Protein AF-A0AAW3YU64-F1 (afdb_monomer_lite)

Secondary structure (DSSP, 8-state):
--SHHHHHHHHHHHHHH-HHHHHHHHHHHHTT--HHHHHHHHHHHHHSSS-HHHHHHHHHHHHHHHTTGGGGGGS-THHHHHHHHHHHHHHHHHTTSS-HHHHHHHHHTTHHHHHHH-SSHHHHHHHHHHHHHHHTTT-TTHHHHHHHHHHHHHHHHH-TTSHHHHS-TTPPPPPP--HHHHHHHHHHHHTT-TT--HHHHHHHHHHHH-TT--

Sequence (214 aa):
MENRDDLVYQLFTLLVRGHAVDYYKMRDELSELSKSEFDEMLAGIQQSDMNESDKQETIWRYTMMYDNENDIQNIQYLAWDYVRFSMLCLNGCKLQYISEQEAKNWTLMLAPLLRRVYGGWDNLWYHFALTRWFWASTDEDWAECQMEYVNIIRALLNDENSPANAVDWNSDLPPIETHSFSQALTEVLAKQNPEIDFNEVHEAIREQVRADES

Radius of gyration: 19.22 Å; chains: 1; bounding box: 46×51×48 Å

pLDDT: mean 92.08, std 8.93, range [34.75, 98.19]

Organism: NCBI:txid290112

Foldseek 3Di:
DPALLVLLVLLVCLLPPNPLVVLLVLLVVQCPDDPVRLVVVLVVLVPDPDDPLVNQLVSQLSVCSNVCPPVSSVARLSLQSLVVSLVSLVVCCVVVNDPPVCSVLSNLLCLVVCVVRAVALVNSLSRNLSSLLSVCSRPPCSVVVSVVSVVVSVVQCPDCPHCRNPPGSPDDGDPRDQLVSLVSNQVSVCVVPVPDDSVVSSVVSVCSSVVVVD

InterPro domains:
  IPR009677 Protein of unknown function DUF1266 [PF06889] (2-169)

Structure (mmCIF, N/CA/C/O backbone):
data_AF-A0AAW3YU64-F1
#
_entry.id   AF-A0AAW3YU64-F1
#
loop_
_atom_site.group_PDB
_atom_site.id
_atom_site.type_symbol
_atom_site.label_atom_id
_atom_site.label_alt_id
_atom_site.label_comp_id
_atom_site.label_asym_id
_atom_site.label_entity_id
_atom_site.label_seq_id
_atom_site.pdbx_PDB_ins_code
_atom_site.Cartn_x
_atom_site.Cartn_y
_atom_site.Cartn_z
_atom_site.occupancy
_atom_site.B_iso_or_equiv
_atom_site.auth_seq_id
_atom_site.auth_comp_id
_atom_site.auth_asym_id
_atom_site.auth_atom_id
_atom_site.pdbx_PDB_model_num
ATOM 1 N N . MET A 1 1 ? 7.838 5.564 14.878 1.00 74.19 1 MET A N 1
ATOM 2 C CA . MET A 1 1 ? 6.438 5.559 15.344 1.00 74.19 1 MET A CA 1
ATOM 3 C C . MET A 1 1 ? 6.481 5.450 16.848 1.00 74.19 1 MET A C 1
ATOM 5 O O . MET A 1 1 ? 6.803 4.386 17.362 1.00 74.19 1 MET A O 1
ATOM 9 N N . GLU A 1 2 ? 6.275 6.572 17.522 1.00 89.31 2 GLU A N 1
ATOM 10 C CA . GLU A 1 2 ? 6.552 6.721 18.954 1.00 89.31 2 GLU A CA 1
ATOM 11 C C . GLU A 1 2 ? 5.273 6.916 19.775 1.00 89.31 2 GLU A C 1
ATOM 13 O O . GLU A 1 2 ? 5.283 6.762 20.998 1.00 89.31 2 GLU A O 1
ATOM 18 N N . ASN A 1 3 ? 4.161 7.246 19.112 1.00 94.81 3 ASN A N 1
ATOM 19 C CA . ASN A 1 3 ? 2.890 7.558 19.752 1.00 94.81 3 ASN A CA 1
ATOM 20 C C . ASN A 1 3 ? 1.681 7.276 18.827 1.00 94.81 3 ASN A C 1
ATOM 22 O O . ASN A 1 3 ? 1.824 6.848 17.678 1.00 94.81 3 ASN A O 1
ATOM 26 N N . ARG A 1 4 ? 0.473 7.525 19.354 1.00 97.25 4 ARG A N 1
ATOM 27 C CA . ARG A 1 4 ? -0.806 7.355 18.644 1.00 97.25 4 ARG A CA 1
ATOM 28 C C . ARG A 1 4 ? -0.946 8.268 17.424 1.00 97.25 4 ARG A C 1
ATOM 30 O O . ARG A 1 4 ? -1.467 7.809 16.413 1.00 97.25 4 ARG A O 1
ATOM 37 N N . ASP A 1 5 ? -0.495 9.516 17.502 1.00 97.31 5 ASP A N 1
ATOM 38 C CA . ASP A 1 5 ? -0.614 10.468 16.393 1.00 97.31 5 ASP A CA 1
ATOM 39 C C . ASP A 1 5 ? 0.230 10.019 15.199 1.00 97.31 5 ASP A C 1
ATOM 41 O O . ASP A 1 5 ? -0.273 9.974 14.077 1.00 97.31 5 ASP A O 1
ATOM 45 N N . ASP A 1 6 ? 1.479 9.611 15.453 1.00 96.62 6 ASP A N 1
ATOM 46 C CA . ASP A 1 6 ? 2.375 9.068 14.429 1.00 96.62 6 ASP A CA 1
ATOM 47 C C . ASP A 1 6 ? 1.740 7.858 13.740 1.00 96.62 6 ASP A C 1
ATOM 49 O O . ASP A 1 6 ? 1.796 7.729 12.518 1.00 96.62 6 ASP A O 1
ATOM 53 N N . LEU A 1 7 ? 1.132 6.961 14.527 1.00 98.00 7 LEU A N 1
ATOM 54 C CA . LEU A 1 7 ? 0.446 5.780 14.012 1.00 98.00 7 LEU A CA 1
ATOM 55 C C . LEU A 1 7 ? -0.724 6.179 13.112 1.00 98.00 7 LEU A C 1
ATOM 57 O O . LEU A 1 7 ? -0.797 5.717 11.978 1.00 98.00 7 LEU A O 1
ATOM 61 N N . VAL A 1 8 ? -1.631 7.027 13.598 1.00 98.06 8 VAL A N 1
ATOM 62 C CA . VAL A 1 8 ? -2.826 7.445 12.850 1.00 98.06 8 VAL A CA 1
ATOM 63 C C . VAL A 1 8 ? -2.435 8.149 11.552 1.00 98.06 8 VAL A C 1
ATOM 65 O O . VAL A 1 8 ? -2.974 7.827 10.492 1.00 98.06 8 VAL A O 1
ATOM 68 N N . TYR A 1 9 ? -1.452 9.047 11.600 1.00 96.62 9 TYR A N 1
ATOM 69 C CA . TYR A 1 9 ? -0.969 9.739 10.409 1.00 96.62 9 TYR A CA 1
ATOM 70 C C . TYR A 1 9 ? -0.295 8.786 9.410 1.00 96.62 9 TYR A C 1
ATOM 72 O O . TYR A 1 9 ? -0.505 8.892 8.199 1.00 96.62 9 TYR A O 1
ATOM 80 N N . GLN A 1 10 ? 0.474 7.809 9.898 1.00 96.75 10 GLN A N 1
ATOM 81 C CA . GLN A 1 10 ? 1.091 6.792 9.047 1.00 96.75 10 GLN A CA 1
ATOM 82 C C . GLN A 1 10 ? 0.047 5.881 8.388 1.00 96.75 10 GLN A C 1
ATOM 84 O O . GLN A 1 10 ? 0.176 5.566 7.205 1.00 96.75 10 GLN A O 1
ATOM 89 N N . LEU A 1 11 ? -0.985 5.468 9.129 1.00 97.44 11 LEU A N 1
ATOM 90 C CA . LEU A 1 11 ? -2.109 4.693 8.600 1.00 97.44 11 LEU A CA 1
ATOM 91 C C . LEU A 1 11 ? -2.849 5.478 7.513 1.00 97.44 11 LEU A C 1
ATOM 93 O O . LEU A 1 11 ? -3.097 4.943 6.434 1.00 97.44 11 LEU A O 1
ATOM 97 N N . PHE A 1 12 ? -3.132 6.761 7.757 1.00 96.25 12 PHE A N 1
ATOM 98 C CA . PHE A 1 12 ? -3.719 7.645 6.751 1.00 96.25 12 PHE A CA 1
ATOM 99 C C . PHE A 1 12 ? -2.840 7.723 5.501 1.00 96.25 12 PHE A C 1
ATOM 101 O O . PHE A 1 12 ? -3.329 7.511 4.395 1.00 96.25 12 PHE A O 1
ATOM 108 N N . THR A 1 13 ? -1.533 7.937 5.672 1.00 94.94 13 THR A N 1
ATOM 109 C CA . THR A 1 13 ? -0.584 8.018 4.554 1.00 94.94 13 THR A CA 1
ATOM 110 C C . THR A 1 13 ? -0.595 6.742 3.717 1.00 94.94 13 THR A C 1
ATOM 112 O O . THR A 1 13 ? -0.680 6.833 2.500 1.00 94.94 13 THR A O 1
ATOM 115 N N . LEU A 1 14 ? -0.589 5.557 4.338 1.00 95.19 14 LEU A N 1
ATOM 116 C CA . LEU A 1 14 ? -0.688 4.284 3.610 1.00 95.19 14 LEU A CA 1
ATOM 117 C C . LEU A 1 14 ? -2.007 4.143 2.840 1.00 95.19 14 LEU A C 1
ATOM 119 O O . LEU A 1 14 ? -2.017 3.557 1.761 1.00 95.19 14 LEU A O 1
ATOM 123 N N . LEU A 1 15 ? -3.107 4.681 3.373 1.00 92.94 15 LEU A N 1
ATOM 124 C CA . LEU A 1 15 ? -4.424 4.597 2.745 1.00 92.94 15 LEU A CA 1
ATOM 125 C C . LEU A 1 15 ? -4.550 5.485 1.496 1.00 92.94 15 LEU A C 1
ATOM 127 O O . LEU A 1 15 ? -5.214 5.080 0.541 1.00 92.94 15 LEU A O 1
ATOM 131 N N . VAL A 1 16 ? -3.941 6.679 1.497 1.00 90.69 16 VAL A N 1
ATOM 132 C CA . VAL A 1 16 ? -4.102 7.662 0.403 1.00 90.69 16 VAL A CA 1
ATOM 133 C C . VAL A 1 16 ? -2.885 7.805 -0.510 1.00 90.69 16 VAL A C 1
ATOM 135 O O . VAL A 1 16 ? -3.032 8.149 -1.680 1.00 90.69 16 VAL A O 1
ATOM 138 N N . ARG A 1 17 ? -1.675 7.605 0.016 1.00 88.62 17 ARG A N 1
ATOM 139 C CA . ARG A 1 17 ? -0.393 7.896 -0.648 1.00 88.62 17 ARG A CA 1
ATOM 140 C C . ARG A 1 17 ? 0.710 6.948 -0.160 1.00 88.62 17 ARG A C 1
ATOM 142 O O . ARG A 1 17 ? 1.792 7.388 0.223 1.00 88.62 17 ARG A O 1
ATOM 149 N N . GLY A 1 18 ? 0.402 5.653 -0.120 1.00 89.94 18 GLY A N 1
ATOM 150 C CA . GLY A 1 18 ? 1.379 4.612 0.183 1.00 89.94 18 GLY A CA 1
ATOM 151 C C . GLY A 1 18 ? 2.429 4.439 -0.922 1.00 89.94 18 GLY A C 1
ATOM 152 O O . GLY A 1 18 ? 2.411 5.137 -1.939 1.00 89.94 18 GLY A O 1
ATOM 153 N N . HIS A 1 19 ? 3.334 3.477 -0.739 1.00 91.62 19 HIS A N 1
ATOM 154 C CA . HIS A 1 19 ? 4.442 3.214 -1.666 1.00 91.62 19 HIS A CA 1
ATOM 155 C C . HIS A 1 19 ? 3.950 2.770 -3.046 1.00 91.62 19 HIS A C 1
ATOM 157 O O . HIS A 1 19 ? 4.612 3.018 -4.052 1.00 91.62 19 HIS A O 1
ATOM 163 N N . ALA A 1 20 ? 2.777 2.135 -3.109 1.00 94.19 20 ALA A N 1
ATOM 164 C CA . ALA A 1 20 ? 2.192 1.661 -4.352 1.00 94.19 20 ALA A CA 1
ATOM 165 C C . ALA A 1 20 ? 2.040 2.778 -5.394 1.00 94.19 20 ALA A C 1
ATOM 167 O O . ALA A 1 20 ? 2.231 2.520 -6.579 1.00 94.19 20 ALA A O 1
ATOM 168 N N . VAL A 1 21 ? 1.741 4.013 -4.970 1.00 94.12 21 VAL A N 1
ATOM 169 C CA . VAL A 1 21 ? 1.602 5.164 -5.879 1.00 94.12 21 VAL A CA 1
ATOM 170 C C . VAL A 1 21 ? 2.912 5.439 -6.617 1.00 94.12 21 VAL A C 1
ATOM 172 O O . VAL A 1 21 ? 2.909 5.599 -7.839 1.00 94.12 21 VAL A O 1
ATOM 175 N N . ASP A 1 22 ? 4.029 5.444 -5.893 1.00 93.75 22 ASP A N 1
ATOM 176 C CA . ASP A 1 22 ? 5.347 5.687 -6.477 1.00 93.75 22 ASP A CA 1
ATOM 177 C C . ASP A 1 22 ? 5.778 4.523 -7.376 1.00 93.75 22 ASP A C 1
ATOM 179 O O . ASP A 1 22 ? 6.373 4.746 -8.429 1.00 93.75 22 ASP A O 1
ATOM 183 N N . TYR A 1 23 ? 5.422 3.285 -7.020 1.00 95.81 23 TYR A N 1
ATOM 184 C CA . TYR A 1 23 ? 5.735 2.105 -7.830 1.00 95.81 23 TYR A CA 1
ATOM 185 C C . TYR A 1 23 ? 4.919 2.025 -9.118 1.00 95.81 23 TYR A C 1
ATOM 187 O O . TYR A 1 23 ? 5.488 1.710 -10.160 1.00 95.81 23 TYR A O 1
ATOM 195 N N . TYR A 1 24 ? 3.629 2.377 -9.094 1.00 97.12 24 TYR A N 1
ATOM 196 C CA . TYR A 1 24 ? 2.845 2.493 -10.327 1.00 97.12 24 TYR A CA 1
ATOM 197 C C . TYR A 1 24 ? 3.418 3.570 -11.242 1.00 97.12 24 TYR A C 1
ATOM 199 O O . TYR A 1 24 ? 3.626 3.311 -12.423 1.00 97.12 24 TYR A O 1
ATOM 207 N N . LYS A 1 25 ? 3.757 4.743 -10.693 1.00 96.19 25 LYS A N 1
ATOM 208 C CA . LYS A 1 25 ? 4.383 5.812 -11.475 1.00 96.19 25 LYS A CA 1
ATOM 209 C C . LYS A 1 25 ? 5.718 5.365 -12.080 1.00 96.19 25 LYS A C 1
ATOM 211 O O . LYS A 1 25 ? 5.955 5.605 -13.258 1.00 96.19 25 LYS A O 1
ATOM 216 N N . MET A 1 26 ? 6.563 4.706 -11.288 1.00 96.50 26 MET A N 1
ATOM 217 C CA . MET A 1 26 ? 7.848 4.175 -11.742 1.00 96.50 26 MET A CA 1
ATOM 218 C C . MET A 1 26 ? 7.664 3.145 -12.859 1.00 96.50 26 MET A C 1
ATOM 220 O O . MET A 1 26 ? 8.358 3.212 -13.866 1.00 96.50 26 MET A O 1
ATOM 224 N N . ARG A 1 27 ? 6.719 2.211 -12.716 1.00 97.62 27 ARG A N 1
ATOM 225 C CA . ARG A 1 27 ? 6.400 1.239 -13.766 1.00 97.62 27 ARG A CA 1
ATOM 226 C C . ARG A 1 27 ? 5.975 1.935 -15.055 1.00 97.62 27 ARG A C 1
ATOM 228 O O . ARG A 1 27 ? 6.510 1.623 -16.116 1.00 97.62 27 ARG A O 1
ATOM 235 N N . ASP A 1 28 ? 5.016 2.850 -14.961 1.00 97.19 28 ASP A N 1
ATOM 236 C CA . ASP A 1 28 ? 4.441 3.528 -16.125 1.00 97.19 28 ASP A CA 1
ATOM 237 C C . ASP A 1 28 ? 5.497 4.377 -16.855 1.00 97.19 28 ASP A C 1
ATOM 239 O O . ASP A 1 28 ? 5.473 4.480 -18.076 1.00 97.19 28 ASP A O 1
ATOM 243 N N . GLU A 1 29 ? 6.455 4.950 -16.121 1.00 96.50 29 GLU A N 1
ATOM 244 C CA . GLU A 1 29 ? 7.589 5.677 -16.698 1.00 96.50 29 GLU A CA 1
ATOM 245 C C . GLU A 1 29 ? 8.610 4.737 -17.353 1.00 96.50 29 GLU A C 1
ATOM 247 O O . GLU A 1 29 ? 9.029 4.984 -18.480 1.00 96.50 29 GLU A O 1
ATOM 252 N N . LEU A 1 30 ? 9.018 3.664 -16.668 1.00 97.00 30 LEU A N 1
ATOM 253 C CA . LEU A 1 30 ? 10.149 2.831 -17.094 1.00 97.00 30 LEU A CA 1
ATOM 254 C C . LEU A 1 30 ? 9.796 1.780 -18.147 1.00 97.00 30 LEU A C 1
ATOM 256 O O . LEU A 1 30 ? 10.662 1.422 -18.943 1.00 97.00 30 LEU A O 1
ATOM 260 N N . SER A 1 31 ? 8.555 1.292 -18.170 1.00 94.50 31 SER A N 1
ATOM 261 C CA . SER A 1 31 ? 8.111 0.256 -19.121 1.00 94.50 31 SER A CA 1
ATOM 262 C C . SER A 1 31 ? 8.102 0.723 -20.582 1.00 94.50 31 SER A C 1
ATOM 264 O O . SER A 1 31 ? 8.187 -0.103 -21.489 1.00 94.50 31 SER A O 1
ATOM 266 N N . GLU A 1 32 ? 8.068 2.036 -20.814 1.00 93.81 32 GLU A N 1
ATOM 267 C CA . GLU A 1 32 ? 8.017 2.640 -22.150 1.00 93.81 32 GLU A CA 1
ATOM 268 C C . GLU A 1 32 ? 9.390 3.118 -22.660 1.00 93.81 32 GLU A C 1
ATOM 270 O O . GLU A 1 32 ? 9.511 3.544 -23.811 1.00 93.81 32 GLU A O 1
ATOM 275 N N . LEU A 1 33 ? 10.443 3.063 -21.833 1.00 97.00 33 LEU A N 1
ATOM 276 C CA . LEU A 1 33 ? 11.759 3.584 -22.209 1.00 97.00 33 LEU A CA 1
ATOM 277 C C . LEU A 1 33 ? 12.504 2.660 -23.173 1.00 97.00 33 LEU A C 1
ATOM 279 O O . LEU A 1 33 ? 12.595 1.441 -22.997 1.00 97.00 33 LEU A O 1
ATOM 283 N N . SER A 1 34 ? 13.179 3.260 -24.152 1.00 97.62 34 SER A N 1
ATOM 284 C CA . SER A 1 34 ? 14.234 2.564 -24.881 1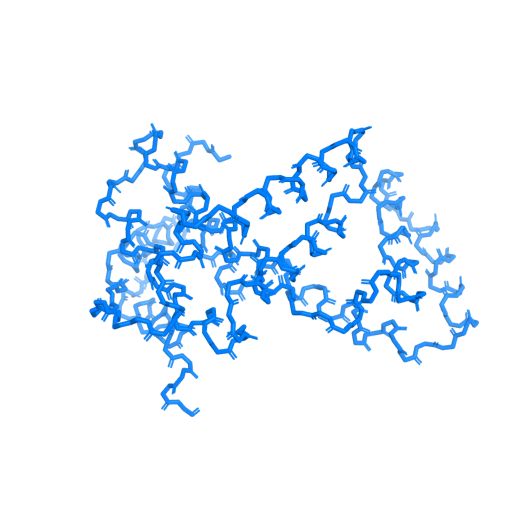.00 97.62 34 SER A CA 1
ATOM 285 C C . SER A 1 34 ? 15.461 2.342 -23.993 1.00 97.62 34 SER A C 1
ATOM 287 O O . SER A 1 34 ? 15.693 3.045 -23.008 1.00 97.62 34 SER A O 1
ATOM 289 N N . LYS A 1 35 ? 16.319 1.394 -24.383 1.00 97.44 35 LYS A N 1
ATOM 290 C CA . LYS A 1 35 ? 17.559 1.111 -23.646 1.00 97.44 35 LYS A CA 1
ATOM 291 C C . LYS A 1 35 ? 18.471 2.339 -23.521 1.00 97.44 35 LYS A C 1
ATOM 293 O O . LYS A 1 35 ? 19.074 2.537 -22.475 1.00 97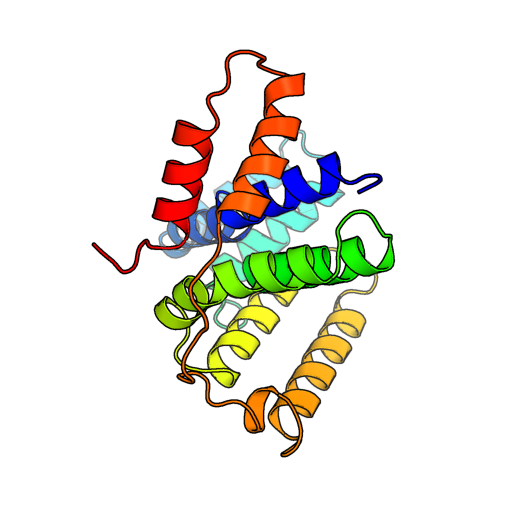.44 35 LYS A O 1
ATOM 298 N N . SER A 1 36 ? 18.537 3.178 -24.559 1.00 97.88 36 SER A N 1
ATOM 299 C CA . SER A 1 36 ? 19.350 4.402 -24.535 1.00 97.88 36 SER A CA 1
ATOM 300 C C . SER A 1 36 ? 18.819 5.416 -23.523 1.00 97.88 36 SER A C 1
ATOM 302 O O . SER A 1 36 ? 19.603 5.983 -22.771 1.00 97.88 36 SER A O 1
ATOM 304 N N . GLU A 1 37 ? 17.501 5.627 -23.483 1.00 98.12 37 GLU A N 1
ATOM 305 C CA . GLU A 1 37 ? 16.869 6.553 -22.531 1.00 98.12 37 GLU A CA 1
ATOM 306 C C . GLU A 1 37 ? 17.020 6.052 -21.092 1.00 98.12 37 GLU A C 1
ATOM 308 O O . GLU A 1 37 ? 17.315 6.833 -20.188 1.00 98.12 37 GLU A O 1
ATOM 313 N N . PHE A 1 38 ? 16.886 4.740 -20.884 1.00 98.12 38 PHE A N 1
ATOM 314 C CA . PHE A 1 38 ? 17.104 4.125 -19.581 1.00 98.12 38 PHE A CA 1
ATOM 315 C C . PHE A 1 38 ? 18.555 4.281 -19.097 1.00 98.12 38 PHE A C 1
ATOM 317 O O . PHE A 1 38 ? 18.791 4.686 -17.958 1.00 98.12 38 PHE A O 1
ATOM 324 N N . ASP A 1 39 ? 19.541 4.032 -19.964 1.00 97.81 39 ASP A N 1
ATOM 325 C CA . ASP A 1 39 ? 20.957 4.185 -19.615 1.00 97.81 39 ASP A CA 1
ATOM 326 C C . ASP A 1 39 ? 21.320 5.659 -19.319 1.00 97.81 39 ASP A C 1
ATOM 328 O O . ASP A 1 39 ? 22.081 5.936 -18.387 1.00 97.81 39 ASP A O 1
ATOM 332 N N . GLU A 1 40 ? 20.743 6.618 -20.055 1.00 97.62 40 GLU A N 1
ATOM 333 C CA . GLU A 1 40 ? 20.878 8.056 -19.769 1.00 97.62 40 GLU A CA 1
ATOM 334 C C . GLU A 1 40 ? 20.276 8.431 -18.407 1.00 97.62 40 GLU A C 1
ATOM 336 O O . GLU A 1 40 ? 20.895 9.169 -17.633 1.00 97.62 40 GLU A O 1
ATOM 341 N N . MET A 1 41 ? 19.102 7.887 -18.080 1.00 96.88 41 MET A N 1
ATOM 342 C CA . MET A 1 41 ? 18.441 8.093 -16.793 1.00 96.88 41 MET A CA 1
ATOM 343 C C . MET A 1 41 ? 19.284 7.556 -15.626 1.00 96.88 41 MET A C 1
ATOM 345 O O . MET A 1 41 ? 19.503 8.279 -14.648 1.00 96.88 41 MET A O 1
ATOM 349 N N . LEU A 1 42 ? 19.829 6.338 -15.739 1.00 97.00 42 LEU A N 1
ATOM 350 C CA . LEU A 1 42 ? 20.727 5.771 -14.725 1.00 97.00 42 LEU A CA 1
ATOM 351 C C . LEU A 1 42 ? 22.003 6.609 -14.553 1.00 97.00 42 LEU A C 1
ATOM 353 O O . LEU A 1 42 ? 22.431 6.866 -13.424 1.00 97.00 42 LEU A O 1
ATOM 357 N N . ALA A 1 43 ? 22.593 7.090 -15.652 1.00 96.75 43 ALA A N 1
ATOM 358 C CA . ALA A 1 43 ? 23.756 7.975 -15.595 1.00 96.75 43 ALA A CA 1
ATOM 359 C C . ALA A 1 43 ? 23.442 9.302 -14.879 1.00 96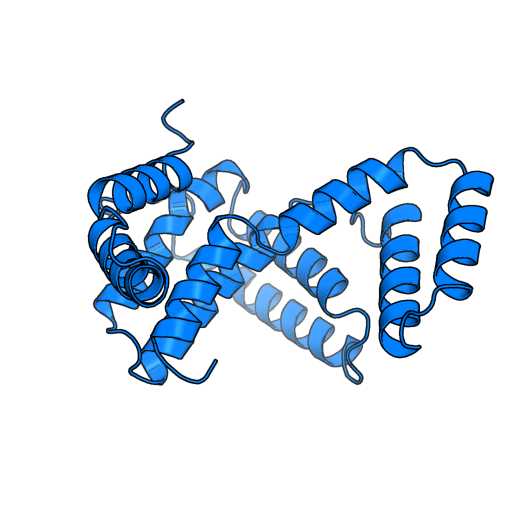.75 43 ALA A C 1
ATOM 361 O O . ALA A 1 43 ? 24.281 9.805 -14.125 1.00 96.75 43 ALA A O 1
ATOM 362 N N . GLY A 1 44 ? 22.234 9.843 -15.070 1.00 97.00 44 GLY A N 1
ATOM 363 C CA . GLY A 1 44 ? 21.740 11.019 -14.353 1.00 97.00 44 GLY A CA 1
ATOM 364 C C . GLY A 1 44 ? 21.620 10.787 -12.844 1.00 97.00 44 GLY A C 1
ATOM 365 O O . GLY A 1 44 ? 22.098 11.608 -12.058 1.00 97.00 44 GLY A O 1
ATOM 366 N N . ILE A 1 45 ? 21.067 9.643 -12.424 1.00 95.75 45 ILE A N 1
ATOM 367 C CA . ILE A 1 45 ? 20.962 9.271 -11.001 1.00 95.75 45 ILE A CA 1
ATOM 368 C C . ILE A 1 45 ? 22.356 9.150 -10.372 1.00 95.75 45 ILE A C 1
ATOM 370 O O . ILE A 1 45 ? 22.597 9.704 -9.296 1.00 95.75 45 ILE A O 1
ATOM 374 N N . GLN A 1 46 ? 23.304 8.512 -11.065 1.00 94.19 46 GLN A N 1
ATOM 375 C CA . GLN A 1 46 ? 24.682 8.359 -10.586 1.00 94.19 46 GLN A CA 1
ATOM 376 C C . GLN A 1 46 ? 25.368 9.715 -10.327 1.00 94.19 46 GLN A C 1
ATOM 378 O O . GLN A 1 46 ? 26.135 9.854 -9.368 1.00 94.19 46 GLN A O 1
ATOM 383 N N . GLN A 1 47 ? 25.074 10.721 -11.157 1.00 95.06 47 GLN A N 1
ATOM 384 C CA . GLN A 1 47 ? 25.647 12.072 -11.078 1.00 95.06 47 GLN A CA 1
ATOM 385 C C . GLN A 1 47 ? 24.883 13.027 -10.147 1.00 95.06 47 GLN A C 1
ATOM 387 O O . GLN A 1 47 ? 25.347 14.143 -9.929 1.00 95.06 47 GLN A O 1
ATOM 392 N N . SER A 1 48 ? 23.739 12.614 -9.596 1.00 95.50 48 SER A N 1
ATOM 393 C CA . SER A 1 48 ? 22.927 13.449 -8.702 1.00 95.50 48 SER A CA 1
ATOM 394 C C . SER A 1 48 ? 23.608 13.733 -7.352 1.00 95.50 48 SER A C 1
ATOM 396 O O . SER A 1 48 ? 24.565 13.061 -6.964 1.00 95.50 48 SER A O 1
ATOM 398 N N . ASP A 1 49 ? 23.067 14.686 -6.589 1.00 95.31 49 ASP A N 1
ATOM 399 C CA . ASP A 1 49 ? 23.530 15.018 -5.230 1.00 95.31 49 ASP A CA 1
ATOM 400 C C . ASP A 1 49 ? 22.986 14.063 -4.144 1.00 95.31 49 ASP A C 1
ATOM 402 O O . ASP A 1 49 ? 23.152 14.311 -2.948 1.00 95.31 49 ASP A O 1
ATOM 406 N N . MET A 1 50 ? 22.319 12.970 -4.537 1.00 92.44 50 MET A N 1
ATOM 407 C CA . MET A 1 50 ? 21.815 11.954 -3.609 1.00 92.44 50 MET A CA 1
ATOM 408 C C . MET A 1 50 ? 22.966 11.292 -2.839 1.00 92.44 50 MET A C 1
ATOM 410 O O . MET A 1 50 ? 24.087 11.165 -3.343 1.00 92.44 50 MET A O 1
ATOM 414 N N . ASN A 1 51 ? 22.686 10.836 -1.618 1.00 93.88 51 ASN A N 1
ATOM 415 C CA . ASN A 1 51 ? 23.660 10.033 -0.886 1.00 93.88 51 ASN A CA 1
ATOM 416 C C . ASN A 1 51 ? 23.859 8.670 -1.584 1.00 93.88 51 ASN A C 1
ATOM 418 O O . ASN A 1 51 ? 22.999 8.218 -2.339 1.00 93.88 51 ASN A O 1
ATOM 422 N N . GLU A 1 52 ? 24.999 8.018 -1.343 1.00 90.56 52 GLU A N 1
ATOM 423 C CA . GLU A 1 52 ? 25.352 6.786 -2.062 1.00 90.56 52 GLU A CA 1
ATOM 424 C C . GLU A 1 52 ? 24.353 5.645 -1.817 1.00 90.56 52 GLU A C 1
ATOM 426 O O . GLU A 1 52 ? 24.024 4.924 -2.752 1.00 90.56 52 GLU A O 1
ATOM 431 N N . SER A 1 53 ? 23.815 5.513 -0.601 1.00 89.31 53 SER A N 1
ATOM 432 C CA . SER A 1 53 ? 22.817 4.483 -0.282 1.00 89.31 53 SER A CA 1
ATOM 433 C C . SER A 1 53 ? 21.540 4.675 -1.103 1.00 89.31 53 SER A C 1
ATOM 435 O O . SER A 1 53 ? 21.086 3.742 -1.762 1.00 89.31 53 SER A O 1
ATOM 437 N N . ASP A 1 54 ? 21.008 5.899 -1.136 1.00 89.94 54 ASP A N 1
ATOM 438 C CA . ASP A 1 54 ? 19.792 6.226 -1.889 1.00 89.94 54 ASP A CA 1
ATOM 439 C C . ASP A 1 54 ? 20.003 6.037 -3.399 1.00 89.94 54 ASP A C 1
ATOM 441 O O . ASP A 1 54 ? 19.092 5.601 -4.108 1.00 89.94 54 ASP A O 1
ATOM 445 N N . LYS A 1 55 ? 21.205 6.350 -3.910 1.00 92.69 55 LYS A N 1
ATOM 446 C CA . LYS A 1 55 ? 21.563 6.096 -5.314 1.00 92.69 55 LYS A CA 1
ATOM 447 C C . LYS A 1 55 ? 21.515 4.612 -5.632 1.00 92.69 55 LYS A C 1
ATOM 449 O O . LYS A 1 55 ? 20.867 4.237 -6.605 1.00 92.69 55 LYS A O 1
ATOM 454 N N . GLN A 1 56 ? 22.174 3.784 -4.821 1.00 90.88 56 GLN A N 1
ATOM 455 C CA . GLN A 1 56 ? 22.198 2.336 -5.030 1.00 90.88 56 GLN A CA 1
ATOM 456 C C . GLN A 1 56 ? 20.786 1.744 -4.966 1.00 90.88 56 GLN A C 1
ATOM 458 O O . GLN A 1 56 ? 20.413 0.962 -5.838 1.00 90.88 56 GLN A O 1
ATOM 463 N N . GLU A 1 57 ? 19.968 2.183 -4.006 1.00 90.69 57 GLU A N 1
ATOM 464 C CA . GLU A 1 57 ? 18.565 1.773 -3.891 1.00 90.69 57 GLU A CA 1
ATOM 465 C C . GLU A 1 57 ? 17.751 2.132 -5.135 1.00 90.69 57 GLU A C 1
ATOM 467 O O . GLU A 1 57 ? 17.029 1.300 -5.690 1.00 90.69 57 GLU A O 1
ATOM 472 N N . THR A 1 58 ? 17.896 3.372 -5.601 1.00 92.69 58 THR A N 1
ATOM 473 C CA . THR A 1 58 ? 17.159 3.882 -6.758 1.00 92.69 58 THR A CA 1
ATOM 474 C C . THR A 1 58 ? 17.589 3.162 -8.032 1.00 92.69 58 THR A C 1
ATOM 476 O O . THR A 1 58 ? 16.738 2.658 -8.757 1.00 92.69 58 THR A O 1
ATOM 479 N N . ILE A 1 59 ? 18.896 3.040 -8.285 1.00 94.06 59 ILE A N 1
ATOM 480 C CA . ILE A 1 59 ? 19.432 2.332 -9.457 1.00 94.06 59 ILE A CA 1
ATOM 481 C C . ILE A 1 59 ? 18.965 0.876 -9.463 1.00 94.06 59 ILE A C 1
ATOM 483 O O . ILE A 1 59 ? 18.527 0.385 -10.506 1.00 94.06 59 ILE A O 1
ATOM 487 N N . TRP A 1 60 ? 19.003 0.194 -8.313 1.00 93.81 60 TRP A N 1
ATOM 488 C CA . TRP A 1 60 ? 18.521 -1.181 -8.207 1.00 93.81 60 TRP A CA 1
ATOM 489 C C . TRP A 1 60 ? 17.043 -1.279 -8.583 1.00 93.81 60 TRP A C 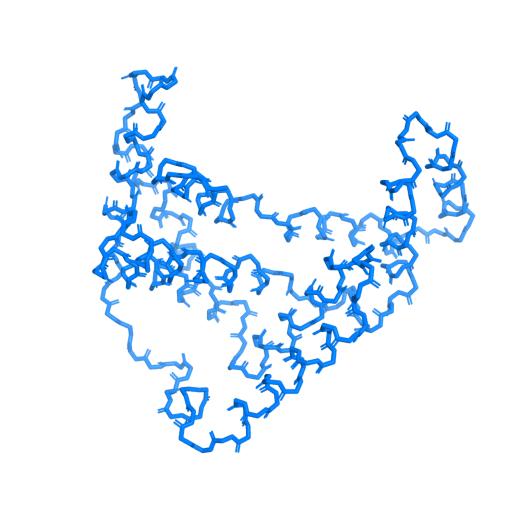1
ATOM 491 O O . TRP A 1 60 ? 16.692 -2.065 -9.461 1.00 93.81 60 TRP A O 1
ATOM 501 N N . ARG A 1 61 ? 16.176 -0.443 -7.991 1.00 94.38 61 ARG A N 1
ATOM 502 C CA . ARG A 1 61 ? 14.727 -0.484 -8.259 1.00 94.38 61 ARG A CA 1
ATOM 503 C C . ARG A 1 61 ? 14.404 -0.167 -9.711 1.00 94.38 61 ARG A C 1
ATOM 505 O O . ARG A 1 61 ? 13.588 -0.861 -10.310 1.00 94.38 61 ARG A O 1
ATOM 512 N N . TYR A 1 62 ? 15.069 0.833 -10.283 1.00 96.31 62 TYR A N 1
ATOM 513 C CA . TYR A 1 62 ? 14.901 1.201 -11.687 1.00 96.31 62 TYR A CA 1
ATOM 514 C C . TYR A 1 62 ? 15.319 0.055 -12.610 1.00 96.31 62 TYR A C 1
ATOM 516 O O . TYR A 1 62 ? 14.604 -0.249 -13.557 1.00 96.31 62 TYR A O 1
ATOM 524 N N . THR A 1 63 ? 16.426 -0.624 -12.299 1.00 95.69 63 THR A N 1
ATOM 525 C CA . THR A 1 63 ? 16.899 -1.792 -13.060 1.00 95.69 63 THR A CA 1
ATOM 526 C C . THR A 1 63 ? 15.911 -2.950 -12.972 1.00 95.69 63 THR A C 1
ATOM 528 O O . THR A 1 63 ? 15.457 -3.436 -14.001 1.00 95.69 63 THR A O 1
ATOM 531 N N . MET A 1 64 ? 15.501 -3.340 -11.761 1.00 95.56 64 MET A N 1
ATOM 532 C CA . MET A 1 64 ? 14.532 -4.425 -11.568 1.00 95.56 64 MET A CA 1
ATOM 533 C C . MET A 1 64 ? 13.192 -4.133 -12.255 1.00 95.56 64 MET A C 1
ATOM 535 O O . MET A 1 64 ? 12.599 -5.029 -12.852 1.00 95.56 64 MET A O 1
ATOM 539 N N . MET A 1 65 ? 12.716 -2.885 -12.184 1.00 97.00 65 MET A N 1
ATOM 540 C CA . MET A 1 65 ? 11.492 -2.465 -12.861 1.00 97.00 65 MET A CA 1
ATOM 541 C C . MET A 1 65 ? 11.655 -2.517 -14.380 1.00 97.00 65 MET A C 1
ATOM 543 O O . MET A 1 65 ? 10.809 -3.110 -15.037 1.00 97.00 65 MET A O 1
ATOM 547 N N . TYR A 1 66 ? 12.724 -1.942 -14.938 1.00 97.88 66 TYR A N 1
ATOM 548 C CA . TYR A 1 66 ? 12.973 -1.896 -16.383 1.00 97.88 66 TYR A CA 1
ATOM 549 C C . TYR A 1 66 ? 13.097 -3.293 -17.003 1.00 97.88 66 TYR A C 1
ATOM 551 O O . TYR A 1 66 ? 12.449 -3.583 -18.006 1.00 97.88 66 TYR A O 1
ATOM 559 N N . ASP A 1 67 ? 13.855 -4.180 -16.358 1.00 97.00 67 ASP A N 1
ATOM 560 C CA . ASP A 1 67 ? 14.068 -5.555 -16.822 1.00 97.00 67 ASP A CA 1
ATOM 561 C C . ASP A 1 67 ? 12.852 -6.476 -16.553 1.00 97.00 67 ASP A C 1
ATOM 563 O O . ASP A 1 67 ? 12.850 -7.643 -16.945 1.00 97.00 67 ASP A O 1
ATOM 567 N N . ASN A 1 68 ? 11.791 -5.952 -15.918 1.00 97.00 68 ASN A N 1
ATOM 568 C CA . ASN A 1 68 ? 10.611 -6.694 -15.460 1.00 97.00 68 ASN A CA 1
ATOM 569 C C . ASN A 1 68 ? 10.971 -7.924 -14.602 1.00 97.00 68 ASN A C 1
ATOM 571 O O . ASN A 1 68 ? 10.389 -9.008 -14.726 1.00 97.00 68 ASN A O 1
ATOM 575 N N . GLU A 1 69 ? 11.950 -7.761 -13.716 1.00 95.44 69 GLU A N 1
ATOM 576 C CA . GLU A 1 69 ? 12.429 -8.836 -12.854 1.00 95.44 69 GLU A CA 1
ATOM 577 C C . GLU A 1 69 ? 11.319 -9.326 -11.919 1.00 95.44 69 GLU A C 1
ATOM 579 O O . GLU A 1 69 ? 10.583 -8.540 -11.324 1.00 95.44 69 GLU A O 1
ATOM 584 N N . ASN A 1 70 ? 11.184 -10.649 -11.793 1.00 92.31 70 ASN A N 1
ATOM 585 C CA . ASN A 1 70 ? 10.092 -11.308 -11.061 1.00 92.31 70 ASN A CA 1
ATOM 586 C C . ASN A 1 70 ? 8.674 -10.845 -11.452 1.00 92.31 70 ASN A C 1
ATOM 588 O O . ASN A 1 70 ? 7.762 -10.914 -10.627 1.00 92.31 70 ASN A O 1
ATOM 592 N N . ASP A 1 71 ? 8.485 -10.410 -12.701 1.00 95.25 71 ASP A N 1
ATOM 593 C CA . ASP A 1 71 ? 7.202 -9.927 -13.223 1.00 95.25 71 ASP A CA 1
ATOM 594 C C . ASP A 1 71 ? 6.689 -8.649 -12.532 1.00 95.25 71 ASP A C 1
ATOM 596 O O . ASP A 1 71 ? 5.486 -8.387 -12.469 1.00 95.25 71 ASP A O 1
ATOM 600 N N . ILE A 1 72 ? 7.604 -7.836 -11.989 1.00 95.69 72 ILE A N 1
ATOM 601 C CA . ILE A 1 72 ? 7.273 -6.665 -11.171 1.00 95.69 72 ILE A CA 1
ATOM 602 C C . ILE A 1 72 ? 6.421 -5.621 -11.902 1.00 95.69 72 ILE A C 1
ATOM 604 O O . ILE A 1 72 ? 5.685 -4.896 -11.241 1.00 95.69 72 ILE A O 1
ATOM 608 N N . GLN A 1 73 ? 6.451 -5.541 -13.234 1.00 97.25 73 GLN A N 1
ATOM 609 C CA . GLN A 1 73 ? 5.591 -4.626 -13.992 1.00 97.25 73 GLN A CA 1
ATOM 610 C C . GLN A 1 73 ? 4.124 -5.092 -14.031 1.00 97.25 73 GLN A C 1
ATOM 612 O O . GLN A 1 73 ? 3.219 -4.274 -14.189 1.00 97.25 73 GLN A O 1
ATOM 617 N N . ASN A 1 74 ? 3.847 -6.384 -13.838 1.00 96.38 74 ASN A N 1
ATOM 618 C CA . ASN A 1 74 ? 2.504 -6.954 -14.001 1.00 96.38 74 ASN A CA 1
ATOM 619 C C . ASN A 1 74 ? 1.787 -7.235 -12.671 1.00 96.38 74 ASN A C 1
ATOM 621 O O . ASN A 1 74 ? 0.763 -7.923 -12.639 1.00 96.38 74 ASN A O 1
ATOM 625 N N . ILE A 1 75 ? 2.282 -6.674 -11.563 1.00 96.75 75 ILE A N 1
ATOM 626 C CA . ILE A 1 75 ? 1.675 -6.837 -10.240 1.00 96.75 75 ILE A CA 1
ATOM 627 C C . ILE A 1 75 ? 0.872 -5.621 -9.771 1.00 96.75 75 ILE A C 1
ATOM 629 O O . ILE A 1 75 ? 1.004 -4.510 -10.280 1.00 96.75 75 ILE A O 1
ATOM 633 N N . GLN A 1 76 ? 0.045 -5.841 -8.749 1.00 97.00 76 GLN A N 1
ATOM 634 C CA . GLN A 1 76 ? -0.642 -4.790 -8.008 1.00 97.00 76 GLN A CA 1
ATOM 635 C C . GLN A 1 76 ? 0.118 -4.502 -6.706 1.00 97.00 76 GLN A C 1
ATOM 637 O O . GLN A 1 76 ? 0.208 -5.359 -5.829 1.00 97.00 76 GLN A O 1
ATOM 642 N N . TYR A 1 77 ? 0.665 -3.296 -6.551 1.00 96.50 77 TYR A N 1
ATOM 643 C CA . TYR A 1 77 ? 1.542 -2.969 -5.416 1.00 96.50 77 TYR A CA 1
ATOM 644 C C . TYR A 1 77 ? 0.793 -2.691 -4.101 1.00 96.50 77 TYR A C 1
ATOM 646 O O . TYR A 1 77 ? 1.386 -2.705 -3.021 1.00 96.50 77 TYR A O 1
ATOM 654 N N . LEU A 1 78 ? -0.524 -2.456 -4.162 1.00 95.69 78 LEU A N 1
ATOM 655 C CA . LEU A 1 78 ? -1.339 -2.043 -3.006 1.00 95.69 78 LEU A CA 1
ATOM 656 C C . LEU A 1 78 ? -1.318 -3.044 -1.842 1.00 95.69 78 LEU A C 1
ATOM 658 O O . LEU A 1 78 ? -1.579 -2.676 -0.698 1.00 95.69 78 LEU A O 1
ATOM 662 N N . ALA A 1 79 ? -0.995 -4.309 -2.116 1.00 95.38 79 ALA A N 1
ATOM 663 C CA . ALA A 1 79 ? -0.952 -5.373 -1.127 1.00 95.38 79 ALA A CA 1
ATOM 664 C C . ALA A 1 79 ? 0.039 -5.031 -0.012 1.00 95.38 79 ALA A C 1
ATOM 666 O O . ALA A 1 79 ? -0.247 -5.267 1.160 1.00 95.38 79 ALA A O 1
ATOM 667 N N . TRP A 1 80 ? 1.177 -4.424 -0.363 1.00 94.56 80 TRP A N 1
ATOM 668 C CA . TRP A 1 80 ? 2.169 -3.984 0.613 1.00 94.56 80 TRP A CA 1
ATOM 669 C C . TRP A 1 80 ? 1.606 -2.939 1.570 1.00 94.56 80 TRP A C 1
ATOM 671 O O . TRP A 1 80 ? 1.682 -3.122 2.784 1.00 94.56 80 TRP A O 1
ATOM 681 N N . ASP A 1 81 ? 0.995 -1.880 1.040 1.00 95.50 81 ASP A N 1
ATOM 682 C CA . ASP A 1 81 ? 0.496 -0.779 1.860 1.00 95.50 81 ASP A CA 1
ATOM 683 C C . ASP A 1 81 ? -0.662 -1.223 2.765 1.00 95.50 81 ASP A C 1
ATOM 685 O O . ASP A 1 81 ? -0.671 -0.902 3.955 1.00 95.50 81 ASP A O 1
ATOM 689 N N . TYR A 1 82 ? -1.596 -2.032 2.254 1.00 95.69 82 TYR A N 1
ATOM 690 C CA . TYR A 1 82 ? -2.766 -2.497 3.010 1.00 95.69 82 TYR A CA 1
ATOM 691 C C . TYR A 1 82 ? -2.429 -3.565 4.062 1.00 95.69 82 TYR A C 1
ATOM 693 O O . TYR A 1 82 ? -2.927 -3.522 5.194 1.00 95.69 82 TYR A O 1
ATOM 701 N N . VAL A 1 83 ? -1.529 -4.502 3.753 1.00 94.50 83 VAL A N 1
ATOM 702 C CA . VAL A 1 83 ? -1.048 -5.459 4.762 1.00 94.50 83 VAL A CA 1
ATOM 703 C C . VAL A 1 83 ? -0.214 -4.733 5.821 1.00 94.50 83 VAL A C 1
ATOM 705 O O . VAL A 1 83 ? -0.371 -4.999 7.015 1.00 94.50 83 VAL A O 1
ATOM 708 N N . ARG A 1 84 ? 0.618 -3.759 5.424 1.00 94.50 84 ARG A N 1
ATOM 709 C CA . ARG A 1 84 ? 1.387 -2.933 6.365 1.00 94.50 84 ARG A CA 1
ATOM 710 C C . ARG A 1 84 ? 0.478 -2.084 7.250 1.00 94.50 84 ARG A C 1
ATOM 712 O O . ARG A 1 84 ? 0.739 -2.003 8.446 1.00 94.50 84 ARG A O 1
ATOM 719 N N . PHE A 1 85 ? -0.601 -1.519 6.714 1.00 97.38 85 PHE A N 1
ATOM 720 C CA . PHE A 1 85 ? -1.631 -0.833 7.499 1.00 97.38 85 PHE A CA 1
ATOM 721 C C . PHE A 1 85 ? -2.185 -1.763 8.590 1.00 97.38 85 PHE A C 1
ATOM 723 O O . PHE A 1 85 ? -2.148 -1.427 9.772 1.00 97.38 85 PHE A O 1
ATOM 730 N N . SER A 1 86 ? -2.600 -2.976 8.216 1.00 96.81 86 SER A N 1
ATOM 731 C CA . SER A 1 86 ? -3.139 -3.976 9.154 1.00 96.81 86 SER A CA 1
ATOM 732 C C . SER A 1 86 ? -2.118 -4.371 10.234 1.00 96.81 86 SER A C 1
ATOM 734 O O . SER A 1 86 ? -2.438 -4.461 11.422 1.00 96.81 86 SER A O 1
ATOM 736 N N . MET A 1 87 ? -0.852 -4.551 9.841 1.00 95.81 87 MET A N 1
ATOM 737 C CA . MET A 1 87 ? 0.256 -4.816 10.763 1.00 95.81 87 MET A CA 1
ATOM 738 C C . MET A 1 87 ? 0.467 -3.656 11.747 1.00 95.81 87 MET A C 1
ATOM 740 O O . MET A 1 87 ? 0.690 -3.888 12.937 1.00 95.81 87 MET A O 1
ATOM 744 N N . LEU A 1 88 ? 0.390 -2.408 11.279 1.00 97.75 88 LEU A N 1
ATOM 745 C CA . LEU A 1 88 ? 0.524 -1.226 12.127 1.00 97.75 88 LEU A CA 1
ATOM 746 C C . LEU A 1 88 ? -0.650 -1.090 13.105 1.00 97.75 88 LEU A C 1
ATOM 748 O O . LEU A 1 88 ? -0.405 -0.761 14.263 1.00 97.75 88 LEU A O 1
ATOM 752 N N . CYS A 1 89 ? -1.881 -1.430 12.711 1.00 98.06 89 CYS A N 1
ATOM 753 C CA . CYS A 1 89 ? -3.011 -1.534 13.641 1.00 98.06 89 CYS A CA 1
ATOM 754 C C . CYS A 1 89 ? -2.745 -2.572 14.744 1.00 98.06 89 CYS A C 1
ATOM 756 O O . CYS A 1 89 ? -2.906 -2.276 15.930 1.00 98.06 89 CYS A O 1
ATOM 758 N N . LEU A 1 90 ? -2.273 -3.771 14.381 1.00 97.06 90 LEU A N 1
ATOM 759 C CA . LEU A 1 90 ? -1.926 -4.811 15.354 1.00 97.06 90 LEU A CA 1
ATOM 760 C C . LEU A 1 90 ? -0.821 -4.347 16.318 1.00 97.06 90 LEU A C 1
ATOM 762 O O . LEU A 1 90 ? -0.928 -4.545 17.530 1.00 97.06 90 LEU A O 1
ATOM 766 N N . ASN A 1 91 ? 0.234 -3.721 15.797 1.00 97.31 91 ASN A N 1
ATOM 767 C CA . ASN A 1 91 ? 1.337 -3.210 16.609 1.00 97.31 91 ASN A CA 1
ATOM 768 C C . ASN A 1 91 ? 0.891 -2.051 17.508 1.00 97.31 91 ASN A C 1
ATOM 770 O O . ASN A 1 91 ? 1.227 -2.037 18.689 1.00 97.31 91 ASN A O 1
ATOM 774 N N . GLY A 1 92 ? 0.077 -1.131 16.989 1.00 97.75 92 GLY A N 1
ATOM 775 C CA . GLY A 1 92 ? -0.524 -0.043 17.756 1.00 97.75 92 GLY A CA 1
ATOM 776 C C . GLY A 1 92 ? -1.390 -0.545 18.907 1.00 97.75 92 GLY A C 1
ATOM 777 O O . GLY A 1 92 ? -1.311 -0.010 20.010 1.00 97.75 92 GLY A O 1
ATOM 778 N N . CYS A 1 93 ? -2.153 -1.617 18.683 1.00 97.75 93 CYS A N 1
ATOM 779 C CA . CYS A 1 93 ? -2.927 -2.273 19.733 1.00 97.75 93 CYS A CA 1
ATOM 780 C C . CYS A 1 93 ? -2.022 -2.888 20.812 1.00 97.75 93 CYS A C 1
ATOM 782 O O . CYS A 1 93 ? -2.267 -2.700 22.002 1.00 97.75 93 CYS A O 1
ATOM 784 N N . LYS A 1 94 ? -0.950 -3.593 20.418 1.00 97.38 94 LYS A N 1
ATOM 785 C CA . LYS A 1 94 ? 0.024 -4.182 21.360 1.00 97.38 94 LYS A CA 1
ATOM 786 C C . LYS A 1 94 ? 0.741 -3.122 22.199 1.00 97.38 94 LYS A C 1
ATOM 788 O O . LYS A 1 94 ? 1.003 -3.353 23.375 1.00 97.38 94 LYS A O 1
ATOM 793 N N . LEU A 1 95 ? 1.035 -1.972 21.596 1.00 97.19 95 LEU A N 1
ATOM 794 C CA . LEU A 1 95 ? 1.657 -0.816 22.247 1.00 97.19 95 LEU A CA 1
ATOM 795 C C . LEU A 1 95 ? 0.649 0.078 22.988 1.00 97.19 95 LEU A C 1
ATOM 797 O O . LEU A 1 95 ? 1.050 1.083 23.566 1.00 97.19 95 LEU A O 1
ATOM 801 N N . GLN A 1 96 ? -0.640 -0.284 22.995 1.00 97.19 96 GLN A N 1
ATOM 802 C CA . GLN A 1 96 ? -1.724 0.457 23.652 1.00 97.19 96 GLN A CA 1
ATOM 803 C C . GLN A 1 96 ? -1.940 1.883 23.110 1.00 97.19 96 GLN A C 1
ATOM 805 O O . GLN A 1 96 ? -2.542 2.720 23.779 1.00 97.19 96 GLN A O 1
ATOM 810 N N . TYR A 1 97 ? -1.493 2.168 21.884 1.00 98.00 97 TYR A N 1
ATOM 811 C CA . TYR A 1 97 ? -1.798 3.425 21.192 1.00 98.00 97 TYR A CA 1
ATOM 812 C C . TYR A 1 97 ? -3.252 3.472 20.717 1.00 98.00 97 TYR A C 1
ATOM 814 O O . TYR A 1 97 ? -3.850 4.545 20.641 1.00 98.00 97 TYR A O 1
ATOM 822 N N . ILE A 1 98 ? -3.816 2.307 20.398 1.00 98.12 98 ILE A N 1
ATOM 823 C CA . ILE A 1 98 ? -5.209 2.129 19.985 1.00 98.12 98 ILE A CA 1
ATOM 824 C C . ILE A 1 98 ? -5.809 0.925 20.710 1.00 98.12 98 ILE A C 1
ATOM 826 O O . ILE A 1 98 ? -5.090 0.032 21.162 1.00 98.12 98 ILE A O 1
ATOM 830 N N . SER A 1 99 ? -7.128 0.899 20.837 1.00 98.06 99 SER A N 1
ATOM 831 C CA . SER A 1 99 ? -7.862 -0.235 21.393 1.00 98.06 99 SER A CA 1
ATOM 832 C C . SER A 1 99 ? -7.943 -1.403 20.404 1.00 98.06 99 SER A C 1
ATOM 834 O O . SER A 1 99 ? -7.781 -1.243 19.194 1.00 98.06 99 SER A O 1
ATOM 836 N N . GLU A 1 100 ? -8.271 -2.592 20.910 1.00 97.69 100 GLU A N 1
ATOM 837 C CA . GLU A 1 100 ? -8.535 -3.761 20.062 1.00 97.69 100 GLU A CA 1
ATOM 838 C C . GLU A 1 100 ? -9.712 -3.517 19.102 1.00 97.69 100 GLU A C 1
ATOM 840 O O . GLU A 1 100 ? -9.685 -3.968 17.957 1.00 97.69 100 GLU A O 1
ATOM 845 N N . GLN A 1 101 ? -10.731 -2.774 19.547 1.00 96.44 101 GLN A N 1
ATOM 846 C CA . GLN A 1 101 ? -11.882 -2.430 18.714 1.00 96.44 101 GLN A CA 1
ATOM 847 C C . GLN A 1 101 ? -11.489 -1.494 17.567 1.00 96.44 101 GLN A C 1
ATOM 849 O O . GLN A 1 101 ? -11.905 -1.724 16.436 1.00 96.44 101 GLN A O 1
ATOM 854 N N . GLU A 1 102 ? -10.659 -0.483 17.840 1.00 97.56 102 GLU A N 1
ATOM 855 C CA . GLU A 1 102 ? -10.101 0.398 16.807 1.00 97.56 102 GLU A CA 1
ATOM 856 C C . GLU A 1 102 ? -9.266 -0.401 15.808 1.00 97.56 102 GLU A C 1
ATOM 858 O O . GLU A 1 102 ? -9.509 -0.326 14.610 1.00 97.56 102 GLU A O 1
ATOM 863 N N . ALA A 1 103 ? -8.348 -1.249 16.283 1.00 97.56 103 ALA A N 1
ATOM 864 C CA . ALA A 1 103 ? -7.516 -2.066 15.403 1.00 97.56 103 ALA A CA 1
ATOM 865 C C . ALA A 1 103 ? -8.353 -2.960 14.470 1.00 97.56 103 ALA A C 1
ATOM 867 O O . ALA A 1 103 ? -8.053 -3.054 13.277 1.00 97.56 103 ALA A O 1
ATOM 868 N N . LYS A 1 104 ? -9.419 -3.582 14.995 1.00 95.00 104 LYS A N 1
ATOM 869 C CA . LYS A 1 104 ? -10.363 -4.393 14.212 1.00 95.00 104 LYS A CA 1
ATOM 870 C C . LYS A 1 104 ? -11.123 -3.554 13.187 1.00 95.00 104 LYS A C 1
ATOM 872 O O . LYS A 1 104 ? -11.110 -3.906 12.010 1.00 95.00 104 LYS A O 1
ATOM 877 N N . ASN A 1 105 ? -11.754 -2.458 13.612 1.00 95.00 105 ASN A N 1
ATOM 878 C CA . ASN A 1 105 ? -12.551 -1.605 12.727 1.00 95.00 105 ASN A CA 1
ATOM 879 C C . ASN A 1 105 ? -11.693 -1.025 11.601 1.00 95.00 105 ASN A C 1
ATOM 881 O O . ASN A 1 105 ? -12.068 -1.113 10.435 1.00 95.00 105 ASN A O 1
ATOM 885 N N . TRP A 1 106 ? -10.514 -0.501 11.936 1.00 96.94 106 TRP A N 1
ATOM 886 C CA . TRP A 1 106 ? -9.646 0.163 10.969 1.00 96.94 106 TRP A CA 1
ATOM 887 C C . TRP A 1 106 ? -9.052 -0.829 9.971 1.00 96.94 106 TRP A C 1
ATOM 889 O O . TRP A 1 106 ? -8.966 -0.528 8.788 1.00 96.94 106 TRP A O 1
ATOM 899 N N . THR A 1 107 ? -8.712 -2.046 10.409 1.00 95.50 107 THR A N 1
ATOM 900 C CA . THR A 1 107 ? -8.276 -3.110 9.489 1.00 95.50 107 THR A CA 1
ATOM 901 C C . THR A 1 107 ? -9.408 -3.530 8.544 1.00 95.50 107 THR A C 1
ATOM 903 O O . THR A 1 107 ? -9.180 -3.719 7.351 1.00 95.50 107 THR A O 1
ATOM 906 N N . LEU A 1 108 ? -10.644 -3.634 9.047 1.00 93.25 108 LEU A N 1
ATOM 907 C CA . LEU A 1 108 ? -11.815 -4.000 8.239 1.00 93.25 108 LEU A CA 1
ATOM 908 C C . LEU A 1 108 ? -12.161 -2.962 7.164 1.00 93.25 108 LEU A C 1
ATOM 910 O O . LEU A 1 108 ? -12.735 -3.338 6.142 1.00 93.25 108 LEU A O 1
ATOM 914 N N . MET A 1 109 ? -11.768 -1.693 7.335 1.00 93.19 109 MET A N 1
ATOM 915 C CA . MET A 1 109 ? -11.911 -0.669 6.291 1.00 93.19 109 MET A CA 1
ATOM 916 C C . MET A 1 109 ? -11.191 -1.049 4.988 1.00 93.19 109 MET A C 1
ATOM 918 O O . MET A 1 109 ? -11.597 -0.609 3.922 1.00 93.19 109 MET A O 1
ATOM 922 N N . LEU A 1 110 ? -10.148 -1.881 5.034 1.00 93.31 110 LEU A N 1
ATOM 923 C CA . LEU A 1 110 ? -9.399 -2.272 3.836 1.00 93.31 110 LEU A CA 1
ATOM 924 C C . LEU A 1 110 ? -10.060 -3.398 3.040 1.00 93.31 110 LEU A C 1
ATOM 926 O O . LEU A 1 110 ? -9.669 -3.650 1.903 1.00 93.31 110 LEU A O 1
ATOM 930 N N . ALA A 1 111 ? -11.030 -4.105 3.623 1.00 91.00 111 ALA A N 1
ATOM 931 C CA . ALA A 1 111 ? -11.568 -5.325 3.032 1.00 91.00 111 ALA A CA 1
ATOM 932 C C . ALA A 1 111 ? -12.196 -5.123 1.632 1.00 91.00 111 ALA A C 1
ATOM 934 O O . ALA A 1 111 ? -11.885 -5.926 0.750 1.00 91.00 111 ALA A O 1
ATOM 935 N N . PRO A 1 112 ? -13.001 -4.074 1.359 1.00 88.75 112 PRO A N 1
ATOM 936 C CA . PRO A 1 112 ? -13.520 -3.834 0.007 1.00 88.75 112 PRO A CA 1
ATOM 937 C C . PRO A 1 112 ? -12.411 -3.490 -0.991 1.00 88.75 112 PRO A C 1
ATOM 939 O O . PRO A 1 112 ? -12.336 -4.079 -2.066 1.00 88.75 112 PRO A O 1
ATOM 942 N N . LEU A 1 113 ? -11.469 -2.631 -0.583 1.00 90.62 113 LEU A N 1
ATOM 943 C CA . LEU A 1 113 ? -10.328 -2.227 -1.409 1.00 90.62 113 LEU A CA 1
ATOM 944 C C . LEU A 1 113 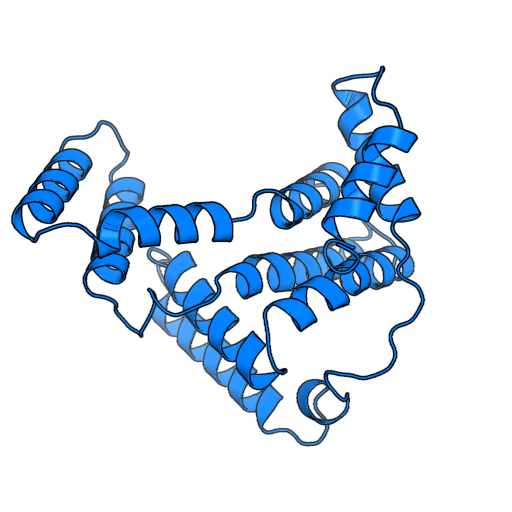? -9.467 -3.428 -1.813 1.00 90.62 113 LEU A C 1
ATOM 946 O O . LEU A 1 113 ? -9.077 -3.559 -2.972 1.00 90.62 113 LEU A O 1
ATOM 950 N N . LEU A 1 114 ? -9.210 -4.338 -0.871 1.00 93.12 114 LEU A N 1
ATOM 951 C CA . LEU A 1 114 ? -8.511 -5.590 -1.140 1.00 93.12 114 LEU A CA 1
ATOM 952 C C . LEU A 1 114 ? -9.295 -6.462 -2.129 1.00 93.12 114 LEU A C 1
ATOM 954 O O . LEU A 1 114 ? -8.713 -6.946 -3.094 1.00 93.12 114 LEU A O 1
ATOM 958 N N . ARG A 1 115 ? -10.606 -6.640 -1.933 1.00 91.81 115 ARG A N 1
ATOM 959 C CA . ARG A 1 115 ? -11.450 -7.480 -2.805 1.00 91.81 115 ARG A CA 1
ATOM 960 C C . ARG A 1 115 ? -11.607 -6.936 -4.221 1.00 91.81 115 ARG A C 1
ATOM 962 O O . ARG A 1 115 ? -11.794 -7.719 -5.147 1.00 91.81 115 ARG A O 1
ATOM 969 N N . ARG A 1 116 ? -11.521 -5.619 -4.406 1.00 90.19 116 ARG A N 1
ATOM 970 C CA . ARG A 1 116 ? -11.536 -4.994 -5.733 1.00 90.19 116 ARG A CA 1
ATOM 971 C C . ARG A 1 116 ? -10.272 -5.293 -6.532 1.00 90.19 116 ARG A C 1
ATOM 973 O O . ARG A 1 116 ? -10.337 -5.451 -7.748 1.00 90.19 116 ARG A O 1
ATOM 980 N N . VAL A 1 117 ? -9.127 -5.301 -5.857 1.00 93.75 117 VAL A N 1
ATOM 981 C CA . VAL A 1 117 ? -7.815 -5.419 -6.505 1.00 93.75 117 VAL A CA 1
ATOM 982 C C . VAL A 1 11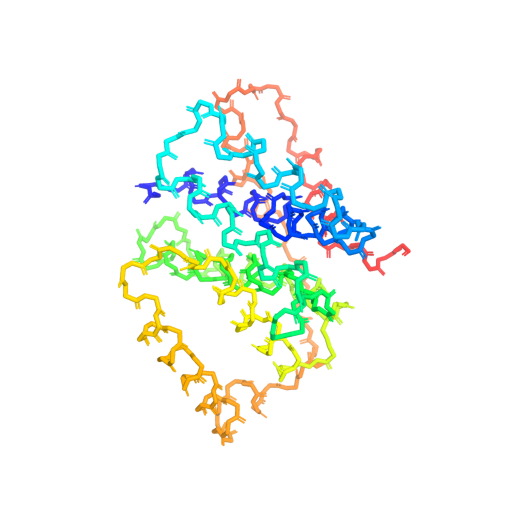7 ? -7.384 -6.880 -6.628 1.00 93.75 117 VAL A C 1
ATOM 984 O O . VAL A 1 117 ? -6.748 -7.242 -7.615 1.00 93.75 117 VAL A O 1
ATOM 987 N N . TYR A 1 118 ? -7.745 -7.719 -5.655 1.00 96.00 118 TYR A N 1
ATOM 988 C CA . TYR A 1 118 ? -7.271 -9.095 -5.547 1.00 96.00 118 TYR A CA 1
ATOM 989 C C . TYR A 1 118 ? -8.407 -10.107 -5.645 1.00 96.00 118 TYR A C 1
ATOM 991 O O . TYR A 1 118 ? -9.441 -9.987 -4.987 1.00 96.00 118 TYR A O 1
ATOM 999 N N . GLY A 1 119 ? -8.176 -11.159 -6.432 1.00 94.94 119 GLY A N 1
ATOM 1000 C CA . GLY A 1 119 ? -9.167 -12.212 -6.675 1.00 94.94 119 GLY A CA 1
ATOM 1001 C C . GLY A 1 119 ? -9.325 -13.231 -5.540 1.00 94.94 119 GLY A C 1
ATOM 1002 O O . GLY A 1 119 ? -10.244 -14.045 -5.585 1.00 94.94 119 GLY A O 1
ATOM 1003 N N . GLY A 1 120 ? -8.437 -13.212 -4.544 1.00 95.06 120 GLY A N 1
ATOM 1004 C CA . GLY A 1 120 ? -8.366 -14.228 -3.498 1.00 95.06 120 GLY A CA 1
ATOM 1005 C C . GLY A 1 120 ? -7.158 -14.051 -2.581 1.00 95.06 120 GLY A C 1
ATOM 1006 O O . GLY A 1 120 ? -6.298 -13.196 -2.816 1.00 95.06 120 GLY A O 1
ATOM 1007 N N . TRP A 1 121 ? -7.078 -14.890 -1.544 1.00 95.19 121 TRP A N 1
ATOM 1008 C CA . TRP A 1 121 ? -5.964 -14.886 -0.591 1.00 95.19 121 TRP A CA 1
ATOM 1009 C C . TRP A 1 121 ? -4.618 -15.159 -1.266 1.00 95.19 121 TRP A C 1
ATOM 1011 O O . TRP A 1 121 ? -3.650 -14.445 -1.021 1.00 95.19 121 TRP A O 1
ATOM 1021 N N . ASP A 1 122 ? -4.549 -16.170 -2.126 1.00 94.25 122 ASP A N 1
ATOM 1022 C CA . ASP A 1 122 ? -3.356 -16.534 -2.893 1.00 94.25 122 ASP A CA 1
ATOM 1023 C C . ASP A 1 122 ? -2.863 -15.373 -3.766 1.00 94.25 122 ASP A C 1
ATOM 1025 O O . ASP A 1 122 ? -1.675 -15.041 -3.748 1.00 94.25 122 ASP A O 1
ATOM 1029 N N . ASN A 1 123 ? -3.786 -14.702 -4.458 1.00 95.56 123 ASN A N 1
ATOM 1030 C CA . ASN A 1 123 ? -3.478 -13.552 -5.293 1.00 95.56 123 ASN A CA 1
ATOM 1031 C C . ASN A 1 123 ? -2.974 -12.360 -4.457 1.00 95.56 123 ASN A C 1
ATOM 1033 O O . ASN A 1 123 ? -1.930 -11.795 -4.787 1.00 95.56 123 ASN A O 1
ATOM 1037 N N . LEU A 1 124 ? -3.629 -12.033 -3.334 1.00 96.06 124 LEU A N 1
ATOM 1038 C CA . LEU A 1 124 ? -3.157 -11.002 -2.399 1.00 96.06 124 LEU A CA 1
ATOM 1039 C C . LEU A 1 124 ? -1.720 -11.277 -1.933 1.00 96.06 124 LEU A C 1
ATOM 1041 O O . LEU A 1 124 ? -0.859 -10.397 -1.991 1.00 96.06 124 LEU A O 1
ATOM 1045 N N . TRP A 1 125 ? -1.455 -12.495 -1.461 1.00 94.88 125 TRP A N 1
ATOM 1046 C CA . TRP A 1 125 ? -0.157 -12.844 -0.890 1.00 94.88 125 TRP A CA 1
ATOM 1047 C C . TRP A 1 125 ? 0.959 -12.916 -1.934 1.00 94.88 125 TRP A C 1
ATOM 1049 O O . TRP A 1 125 ? 2.096 -12.556 -1.622 1.00 94.88 125 TRP A O 1
ATOM 1059 N N . TYR A 1 126 ? 0.646 -13.316 -3.169 1.00 94.38 126 TYR A N 1
ATOM 1060 C CA . TYR A 1 126 ? 1.572 -13.240 -4.299 1.00 94.38 126 TYR A CA 1
ATOM 1061 C C . TYR A 1 126 ? 2.026 -11.794 -4.552 1.00 94.38 126 TYR A C 1
ATOM 1063 O O . TYR A 1 126 ? 3.224 -11.500 -4.537 1.00 94.38 126 TYR A O 1
ATOM 1071 N N . HIS A 1 127 ? 1.070 -10.871 -4.689 1.00 96.50 127 HIS A N 1
ATOM 1072 C CA . HIS A 1 127 ? 1.358 -9.457 -4.919 1.00 96.50 127 HIS A CA 1
ATOM 1073 C C . HIS A 1 127 ? 2.071 -8.797 -3.728 1.00 96.50 127 HIS A C 1
ATOM 1075 O O . HIS A 1 127 ? 3.000 -8.006 -3.915 1.00 96.50 127 HIS A O 1
ATOM 1081 N N . PHE A 1 128 ? 1.707 -9.168 -2.496 1.00 94.75 128 PHE A N 1
ATOM 1082 C CA . PHE A 1 128 ? 2.401 -8.722 -1.288 1.00 94.75 128 PHE A CA 1
ATOM 1083 C C . PHE A 1 128 ? 3.873 -9.147 -1.287 1.00 94.75 128 PHE A C 1
ATOM 1085 O O . PHE A 1 128 ? 4.750 -8.317 -1.055 1.00 94.75 128 PHE A O 1
ATOM 1092 N N . ALA A 1 129 ? 4.156 -10.426 -1.556 1.00 92.56 129 ALA A N 1
ATOM 1093 C CA . ALA A 1 129 ? 5.509 -10.968 -1.489 1.00 92.56 129 ALA A CA 1
ATOM 1094 C C . ALA A 1 129 ? 6.458 -10.298 -2.493 1.00 92.56 129 ALA A C 1
ATOM 1096 O O . ALA A 1 129 ? 7.603 -10.003 -2.140 1.00 92.56 129 ALA A O 1
ATOM 1097 N N . LEU A 1 130 ? 5.977 -10.029 -3.711 1.00 93.44 130 LEU A N 1
ATOM 1098 C CA . LEU A 1 130 ? 6.751 -9.347 -4.750 1.00 93.44 130 LEU A CA 1
ATOM 1099 C C . LEU A 1 130 ? 6.913 -7.849 -4.476 1.00 93.44 130 LEU A C 1
ATOM 1101 O O . LEU A 1 130 ? 8.001 -7.307 -4.646 1.00 93.44 130 LEU A O 1
ATOM 1105 N N . THR A 1 131 ? 5.881 -7.179 -3.964 1.00 94.19 131 THR A N 1
ATOM 1106 C CA . THR A 1 131 ? 6.017 -5.758 -3.606 1.00 94.19 131 THR A CA 1
ATOM 1107 C C . THR A 1 131 ? 6.961 -5.572 -2.417 1.00 94.19 131 THR A C 1
ATOM 1109 O O . THR A 1 131 ? 7.774 -4.654 -2.409 1.00 94.19 131 THR A O 1
ATOM 1112 N N . ARG A 1 132 ? 6.919 -6.475 -1.428 1.00 90.94 132 ARG A N 1
ATOM 1113 C CA . ARG A 1 132 ? 7.868 -6.481 -0.305 1.00 90.94 132 ARG A CA 1
ATOM 1114 C C . ARG A 1 132 ? 9.304 -6.712 -0.783 1.00 90.94 132 ARG A C 1
ATOM 1116 O O . ARG A 1 132 ? 10.209 -6.023 -0.320 1.00 90.94 132 ARG A O 1
ATOM 1123 N N . TRP A 1 133 ? 9.500 -7.679 -1.683 1.00 90.75 133 TRP A N 1
ATOM 1124 C CA . TRP A 1 133 ? 10.790 -7.940 -2.326 1.00 90.75 133 TRP A CA 1
ATOM 1125 C C . TRP A 1 133 ? 11.355 -6.654 -2.934 1.00 90.75 133 TRP A C 1
ATOM 1127 O O . TRP A 1 133 ? 12.488 -6.289 -2.633 1.00 90.75 133 TRP A O 1
ATOM 1137 N N . PHE A 1 134 ? 10.527 -5.927 -3.685 1.00 91.69 134 PHE A N 1
ATOM 1138 C CA . PHE A 1 134 ? 10.902 -4.672 -4.329 1.00 91.69 134 PHE A CA 1
ATOM 1139 C C . PHE A 1 134 ? 11.159 -3.518 -3.344 1.00 91.69 134 PHE A C 1
ATOM 1141 O O . PHE A 1 134 ? 12.057 -2.699 -3.546 1.00 91.69 134 PHE A O 1
ATOM 1148 N N . TRP A 1 135 ? 10.389 -3.457 -2.252 1.00 88.75 135 TRP A N 1
ATOM 1149 C CA . TRP A 1 135 ? 10.554 -2.444 -1.210 1.00 88.75 135 TRP A CA 1
ATOM 1150 C C . TRP A 1 135 ? 11.879 -2.601 -0.458 1.00 88.75 135 TRP A C 1
ATOM 1152 O O . TRP A 1 135 ? 12.571 -1.615 -0.246 1.00 88.75 135 TRP A O 1
ATOM 1162 N N . ALA A 1 136 ? 12.276 -3.817 -0.094 1.00 80.56 136 ALA A N 1
ATOM 1163 C CA . ALA A 1 136 ? 13.422 -4.036 0.793 1.00 80.56 136 ALA A CA 1
ATOM 1164 C C . ALA A 1 136 ? 14.792 -4.103 0.065 1.00 80.56 136 ALA A C 1
ATOM 1166 O O . ALA A 1 136 ? 15.752 -4.662 0.583 1.00 80.56 136 ALA A O 1
ATOM 1167 N N . SER A 1 137 ? 14.881 -3.521 -1.134 1.00 70.56 137 SER A N 1
ATOM 1168 C CA . SER A 1 137 ? 15.983 -3.594 -2.111 1.00 70.56 137 SER A CA 1
ATOM 1169 C C . SER A 1 137 ? 17.417 -3.365 -1.608 1.00 70.56 137 SER A C 1
ATOM 1171 O O . SER A 1 137 ? 18.362 -3.726 -2.305 1.00 70.56 137 SER A O 1
ATOM 1173 N N . THR A 1 138 ? 17.594 -2.749 -0.441 1.00 66.06 138 THR A N 1
ATOM 1174 C CA . THR A 1 138 ? 18.895 -2.343 0.119 1.00 66.06 138 THR A CA 1
ATOM 1175 C C . THR A 1 138 ? 19.109 -2.769 1.570 1.00 66.06 138 THR A C 1
ATOM 1177 O O . THR A 1 138 ? 20.127 -2.407 2.159 1.00 66.06 138 THR A O 1
ATOM 1180 N N . ASP A 1 139 ? 18.206 -3.565 2.147 1.00 75.69 139 ASP A N 1
ATOM 1181 C CA . ASP A 1 139 ? 18.381 -4.064 3.513 1.00 75.69 139 ASP A CA 1
ATOM 1182 C C . ASP A 1 139 ? 19.583 -5.032 3.573 1.00 75.69 139 ASP A C 1
ATOM 1184 O O . ASP A 1 139 ? 19.674 -5.965 2.771 1.00 75.69 139 ASP A O 1
ATOM 1188 N N . GLU A 1 140 ? 20.490 -4.845 4.544 1.00 68.06 140 GLU A N 1
ATOM 1189 C CA . GLU A 1 140 ? 21.733 -5.639 4.679 1.00 68.06 140 GLU A CA 1
ATOM 1190 C C . GLU A 1 140 ? 21.479 -7.163 4.784 1.00 68.06 140 GLU A C 1
ATOM 1192 O O . GLU A 1 140 ? 22.316 -7.946 4.339 1.00 68.06 140 GLU A O 1
ATOM 1197 N N . ASP A 1 141 ? 20.288 -7.579 5.244 1.00 67.81 141 ASP A N 1
ATOM 1198 C CA . ASP A 1 141 ? 19.851 -8.983 5.380 1.00 67.81 141 ASP A CA 1
ATOM 1199 C C . ASP A 1 141 ? 18.639 -9.335 4.492 1.00 67.81 141 ASP A C 1
ATOM 1201 O O . ASP A 1 141 ? 17.853 -10.250 4.777 1.00 67.81 141 ASP A O 1
ATOM 1205 N N . TRP A 1 142 ? 18.440 -8.588 3.404 1.00 73.12 142 TRP A N 1
ATOM 1206 C CA . TRP A 1 142 ? 17.233 -8.669 2.586 1.00 73.12 142 TRP A CA 1
ATOM 1207 C C . TRP A 1 142 ? 16.896 -10.079 2.093 1.00 73.12 142 TRP A C 1
ATOM 1209 O O . TRP A 1 142 ? 15.739 -10.498 2.164 1.00 73.12 142 TRP A O 1
ATOM 1219 N N . ALA A 1 143 ? 17.887 -10.812 1.578 1.00 66.56 143 ALA A N 1
ATOM 1220 C CA . ALA A 1 143 ? 17.658 -12.108 0.943 1.00 66.56 143 ALA A CA 1
ATOM 1221 C C . ALA A 1 143 ? 17.149 -13.151 1.948 1.00 66.56 143 ALA A C 1
ATOM 1223 O O . ALA A 1 143 ? 16.210 -13.895 1.652 1.00 66.56 143 ALA A O 1
ATOM 1224 N N . GLU A 1 144 ? 17.733 -13.179 3.148 1.00 69.75 144 GLU A N 1
ATOM 1225 C CA . GLU A 1 144 ? 17.306 -14.065 4.232 1.00 69.75 144 GLU A CA 1
ATOM 1226 C C . GLU A 1 144 ? 15.907 -13.675 4.715 1.00 69.75 144 GLU A C 1
ATOM 1228 O O . GLU A 1 144 ? 15.002 -14.515 4.722 1.00 69.75 144 GLU A O 1
ATOM 1233 N N . CYS A 1 145 ? 15.681 -12.379 4.961 1.00 75.38 145 CYS A N 1
ATOM 1234 C CA . CYS A 1 145 ? 14.367 -11.849 5.314 1.00 75.38 145 CYS A CA 1
ATOM 1235 C C . CYS A 1 145 ? 13.301 -12.218 4.269 1.00 75.38 145 CYS A C 1
ATOM 1237 O O . CYS A 1 145 ? 12.204 -12.654 4.609 1.00 75.38 145 CYS A O 1
ATOM 1239 N N . GLN A 1 146 ? 13.595 -12.075 2.977 1.00 82.69 146 GLN A N 1
ATOM 1240 C CA . GLN A 1 146 ? 12.632 -12.366 1.920 1.00 82.69 146 GLN A CA 1
ATOM 1241 C C . GLN A 1 146 ? 12.279 -13.857 1.862 1.00 82.69 146 GLN A C 1
ATOM 1243 O O . GLN A 1 146 ? 11.101 -14.200 1.723 1.00 82.69 146 GLN A O 1
ATOM 1248 N N . MET A 1 147 ? 13.265 -14.749 1.996 1.00 83.69 147 MET A N 1
ATOM 1249 C CA . MET A 1 147 ? 13.008 -16.191 2.027 1.00 83.69 147 MET A CA 1
ATOM 1250 C C . MET A 1 147 ? 12.129 -16.590 3.213 1.00 83.69 147 MET A C 1
ATOM 1252 O O . MET A 1 147 ? 11.197 -17.380 3.041 1.00 83.69 147 MET A O 1
ATOM 1256 N N . GLU A 1 148 ? 12.384 -16.037 4.399 1.00 85.00 148 GLU A N 1
ATOM 1257 C CA . GLU A 1 148 ? 11.566 -16.292 5.587 1.00 85.00 148 GLU A CA 1
ATOM 1258 C C . GLU A 1 148 ? 10.112 -15.860 5.380 1.00 85.00 148 GLU A C 1
ATOM 1260 O O . GLU A 1 148 ? 9.195 -16.651 5.618 1.00 85.00 148 GLU A O 1
ATOM 1265 N N . TYR A 1 149 ? 9.885 -14.653 4.854 1.00 83.56 149 TYR A N 1
ATOM 1266 C CA . TYR A 1 149 ? 8.537 -14.153 4.571 1.00 83.56 149 TYR A CA 1
ATOM 1267 C C . TYR A 1 149 ? 7.796 -15.034 3.565 1.00 83.56 149 TYR A C 1
ATOM 1269 O O . TYR A 1 149 ? 6.643 -15.404 3.795 1.00 83.56 149 TYR A O 1
ATOM 1277 N N . VAL A 1 150 ? 8.454 -15.420 2.470 1.00 88.75 150 VAL A N 1
ATOM 1278 C CA . VAL A 1 150 ? 7.851 -16.304 1.466 1.00 88.75 150 VAL A CA 1
ATOM 1279 C C . VAL A 1 150 ? 7.530 -17.678 2.065 1.00 88.75 150 VAL A C 1
ATOM 1281 O O . VAL A 1 150 ? 6.476 -18.241 1.770 1.00 88.75 150 VAL A O 1
ATOM 1284 N N . ASN A 1 151 ? 8.385 -18.218 2.936 1.00 90.44 151 ASN A N 1
ATOM 1285 C CA . ASN A 1 151 ? 8.124 -19.490 3.612 1.00 90.44 151 ASN A CA 1
ATOM 1286 C C . ASN A 1 151 ? 6.937 -19.403 4.581 1.00 90.44 151 ASN A C 1
ATOM 1288 O O . ASN A 1 151 ? 6.113 -20.317 4.598 1.00 90.44 151 ASN A O 1
ATOM 1292 N N . ILE A 1 152 ? 6.804 -18.306 5.331 1.00 90.19 152 ILE A N 1
ATOM 1293 C CA . ILE A 1 152 ? 5.648 -18.063 6.210 1.00 90.19 152 ILE A CA 1
ATOM 1294 C C . ILE A 1 152 ? 4.358 -17.967 5.389 1.00 90.19 152 ILE A C 1
ATOM 1296 O O . ILE A 1 152 ? 3.369 -18.610 5.732 1.00 90.19 152 ILE A O 1
ATOM 1300 N N . ILE A 1 153 ? 4.372 -17.224 4.279 1.00 91.75 153 ILE A N 1
ATOM 1301 C CA . ILE A 1 153 ? 3.217 -17.100 3.378 1.00 91.75 153 ILE A CA 1
ATOM 1302 C C . ILE A 1 153 ? 2.827 -18.464 2.802 1.00 91.75 153 ILE A C 1
ATOM 1304 O O . ILE A 1 153 ? 1.652 -18.825 2.810 1.00 91.75 153 ILE A O 1
ATOM 1308 N N . ARG A 1 154 ? 3.800 -19.263 2.346 1.00 91.88 154 ARG A N 1
ATOM 1309 C CA . ARG A 1 154 ? 3.525 -20.627 1.873 1.00 91.88 154 ARG A CA 1
ATOM 1310 C C . ARG A 1 154 ? 2.948 -21.503 2.978 1.00 91.88 154 ARG A C 1
ATOM 1312 O O . ARG A 1 154 ? 2.045 -22.281 2.700 1.00 91.88 154 ARG A O 1
ATOM 1319 N N . ALA A 1 155 ? 3.461 -21.418 4.203 1.00 92.75 155 ALA A N 1
ATOM 1320 C CA . ALA A 1 155 ? 2.923 -22.186 5.321 1.00 92.75 155 ALA A CA 1
ATOM 1321 C C . ALA A 1 155 ? 1.469 -21.786 5.613 1.00 92.75 155 ALA A C 1
ATOM 1323 O O . ALA A 1 155 ? 0.618 -22.660 5.741 1.00 92.75 155 ALA A O 1
ATOM 1324 N N . LEU A 1 156 ? 1.171 -20.482 5.616 1.00 91.94 156 LEU A N 1
ATOM 1325 C CA . LEU A 1 156 ? -0.185 -19.956 5.766 1.00 91.94 156 LEU A CA 1
ATOM 1326 C C . LEU A 1 156 ? -1.118 -20.500 4.674 1.00 91.94 156 LEU A C 1
ATOM 1328 O O . LEU A 1 156 ? -2.194 -20.993 4.984 1.00 91.94 156 LEU A O 1
ATOM 1332 N N . LEU A 1 157 ? -0.712 -20.450 3.404 1.00 92.31 157 LEU A N 1
ATOM 1333 C CA . LEU A 1 157 ? -1.564 -20.882 2.291 1.00 92.31 157 LEU A CA 1
ATOM 1334 C C . LEU A 1 157 ? -1.744 -22.403 2.201 1.00 92.31 157 LEU A C 1
ATOM 1336 O O . LEU A 1 157 ? -2.718 -22.852 1.609 1.00 92.31 157 LEU A O 1
ATOM 1340 N N . ASN A 1 158 ? -0.848 -23.198 2.789 1.00 92.88 158 ASN A N 1
ATOM 1341 C CA . ASN A 1 158 ? -0.939 -24.662 2.765 1.00 92.88 158 ASN A CA 1
ATOM 1342 C C . ASN A 1 158 ? -1.573 -25.271 4.027 1.00 92.88 158 ASN A C 1
ATOM 1344 O O . ASN A 1 158 ? -1.928 -26.447 4.010 1.00 92.88 158 ASN A O 1
ATOM 1348 N N . ASP A 1 159 ? -1.692 -24.521 5.125 1.00 93.56 159 ASP A N 1
ATOM 1349 C CA . ASP A 1 159 ? -2.360 -24.999 6.339 1.00 93.56 159 ASP A CA 1
ATOM 1350 C C . ASP A 1 159 ? -3.881 -24.850 6.201 1.00 93.56 159 ASP A C 1
ATOM 1352 O O . ASP A 1 159 ? -4.402 -23.736 6.132 1.00 93.56 159 ASP A O 1
ATOM 1356 N N . GLU A 1 160 ? -4.598 -25.976 6.181 1.00 90.94 160 GLU A N 1
ATOM 1357 C CA . GLU A 1 160 ? -6.065 -26.035 6.085 1.00 90.94 160 GLU A CA 1
ATOM 1358 C C . GLU A 1 160 ? -6.773 -25.260 7.210 1.00 90.94 160 GLU A C 1
ATOM 1360 O O . GLU A 1 160 ? -7.894 -24.792 7.024 1.00 90.94 160 GLU A O 1
ATOM 1365 N N . ASN A 1 161 ? -6.124 -25.094 8.369 1.00 92.56 161 ASN A N 1
ATOM 1366 C CA . ASN A 1 161 ? -6.682 -24.369 9.512 1.00 92.56 161 ASN A CA 1
ATOM 1367 C C . ASN A 1 161 ? -6.299 -22.885 9.530 1.00 92.56 161 ASN A C 1
ATOM 1369 O O . ASN A 1 161 ? -6.723 -22.153 10.430 1.00 92.56 161 ASN A O 1
ATOM 1373 N N . SER A 1 162 ? -5.481 -22.422 8.582 1.00 92.12 162 SER A N 1
ATOM 1374 C CA . SER A 1 162 ? -5.103 -21.016 8.527 1.00 92.12 162 SER A CA 1
ATOM 1375 C C . SER A 1 162 ? -6.304 -20.147 8.141 1.00 92.12 162 SER A C 1
ATOM 1377 O O . SER A 1 162 ? -7.190 -20.598 7.412 1.00 92.12 162 SER A O 1
ATOM 1379 N N . PRO A 1 163 ? -6.327 -18.861 8.534 1.00 86.19 163 PRO A N 1
ATOM 1380 C CA . PRO A 1 163 ? -7.370 -17.943 8.084 1.00 86.19 163 PRO A CA 1
ATOM 1381 C C . PRO A 1 163 ? -7.485 -17.833 6.557 1.00 86.19 163 PRO A C 1
ATOM 1383 O O . PRO A 1 163 ? -8.579 -17.589 6.064 1.00 86.19 163 PRO A O 1
ATOM 1386 N N . ALA A 1 164 ? -6.394 -18.050 5.811 1.00 89.25 164 ALA A N 1
ATOM 1387 C CA . ALA A 1 164 ? -6.401 -17.990 4.349 1.00 89.25 164 ALA A CA 1
ATOM 1388 C C . ALA A 1 164 ? -7.168 -19.157 3.697 1.00 89.25 164 ALA A C 1
ATOM 1390 O O . ALA A 1 164 ? -7.600 -19.029 2.557 1.00 89.25 164 ALA A O 1
ATOM 1391 N N . ASN A 1 165 ? -7.352 -20.270 4.415 1.00 91.44 165 ASN A N 1
ATOM 1392 C CA . ASN A 1 165 ? -8.113 -21.433 3.948 1.00 91.44 165 ASN A CA 1
ATOM 1393 C C . ASN A 1 165 ? -9.441 -21.624 4.699 1.00 91.44 165 ASN A C 1
ATOM 1395 O O . ASN A 1 165 ? -10.389 -22.179 4.148 1.00 91.44 165 ASN A O 1
ATOM 1399 N N . ALA A 1 166 ? -9.534 -21.148 5.944 1.00 91.81 166 ALA A N 1
ATOM 1400 C CA . ALA A 1 166 ? -10.724 -21.267 6.782 1.00 91.81 166 ALA A CA 1
ATOM 1401 C C . ALA A 1 166 ? -11.756 -20.150 6.549 1.00 91.81 166 ALA A C 1
ATOM 1403 O O . ALA A 1 166 ? -12.941 -20.347 6.824 1.00 91.81 166 ALA A O 1
ATOM 1404 N N . VAL A 1 167 ? -11.326 -18.973 6.079 1.00 89.62 167 VAL A N 1
ATOM 1405 C CA . VAL A 1 167 ? -12.209 -17.833 5.798 1.00 89.62 167 VAL A CA 1
ATOM 1406 C C . VAL A 1 167 ? -12.335 -17.661 4.291 1.00 89.62 167 VAL A C 1
ATOM 1408 O O . VAL A 1 167 ? -11.354 -17.360 3.614 1.00 89.62 167 VAL A O 1
ATOM 1411 N N . ASP A 1 168 ? -13.553 -17.813 3.767 1.00 91.56 168 ASP A N 1
ATOM 1412 C CA . ASP A 1 168 ? -13.842 -17.501 2.366 1.00 91.56 168 ASP A CA 1
ATOM 1413 C C . ASP A 1 168 ? -13.488 -16.034 2.082 1.00 91.56 168 ASP A C 1
ATOM 1415 O O . ASP A 1 168 ? -13.942 -15.127 2.784 1.00 91.56 168 ASP A O 1
ATOM 1419 N N . TRP A 1 169 ? -12.695 -15.802 1.033 1.00 92.94 169 TRP A N 1
ATOM 1420 C CA . TRP A 1 169 ? -12.329 -14.464 0.574 1.00 92.94 169 TRP A CA 1
ATOM 1421 C C . TRP A 1 169 ? -13.551 -13.562 0.399 1.00 92.94 169 TRP A C 1
ATOM 1423 O O . TRP A 1 169 ? -13.476 -12.377 0.720 1.00 92.94 169 TRP A O 1
ATOM 1433 N N . ASN A 1 170 ? -14.682 -14.126 -0.038 1.00 90.62 170 ASN A N 1
ATOM 1434 C CA . ASN A 1 170 ? -15.931 -13.414 -0.299 1.00 90.62 170 ASN A CA 1
ATOM 1435 C C . ASN A 1 170 ? -16.937 -13.472 0.859 1.00 90.62 170 ASN A C 1
ATOM 1437 O O . ASN A 1 170 ? -18.103 -13.138 0.659 1.00 90.62 170 ASN A O 1
ATOM 1441 N N . SER A 1 171 ? -16.516 -13.865 2.067 1.00 89.88 171 SER A N 1
ATOM 1442 C CA . SER A 1 171 ? -17.409 -13.918 3.227 1.00 89.88 171 SER A CA 1
ATOM 1443 C C . SER A 1 171 ? -18.109 -12.579 3.478 1.00 89.88 171 SER A C 1
ATOM 1445 O O . SER A 1 171 ? -17.543 -11.508 3.220 1.00 89.88 171 SER A O 1
ATOM 1447 N N . ASP A 1 172 ? -19.307 -12.620 4.055 1.00 89.31 172 ASP A N 1
ATOM 1448 C CA . ASP A 1 172 ? -20.006 -11.402 4.455 1.00 89.31 172 ASP A CA 1
ATOM 1449 C C . ASP A 1 172 ? -19.138 -10.577 5.412 1.00 89.31 172 ASP A C 1
ATOM 1451 O O . ASP A 1 172 ? -18.556 -11.095 6.371 1.00 89.31 172 ASP A O 1
ATOM 1455 N N . LEU A 1 173 ? -19.031 -9.281 5.122 1.00 85.12 173 LEU A N 1
ATOM 1456 C CA . LEU A 1 173 ? -18.316 -8.336 5.968 1.00 85.12 173 LEU A CA 1
ATOM 1457 C C . LEU A 1 173 ? -19.307 -7.649 6.909 1.00 85.12 173 LEU A C 1
ATOM 1459 O O . LEU A 1 173 ? -20.431 -7.337 6.501 1.00 85.12 173 LEU A O 1
ATOM 1463 N N . PRO A 1 174 ? -18.907 -7.364 8.159 1.00 87.06 174 PRO A N 1
ATOM 1464 C CA . PRO A 1 174 ? -19.677 -6.455 8.991 1.00 87.06 174 PRO A CA 1
ATOM 1465 C C . PRO A 1 174 ? -19.745 -5.064 8.332 1.00 87.06 174 PRO A C 1
ATOM 1467 O O . PRO A 1 174 ? -18.900 -4.734 7.494 1.00 87.06 174 PRO A O 1
ATOM 1470 N N . PRO A 1 175 ? -20.716 -4.217 8.723 1.00 86.12 175 PRO A N 1
ATOM 1471 C CA . PRO A 1 175 ? -20.763 -2.837 8.262 1.00 86.12 175 PRO A CA 1
ATOM 1472 C C . PRO A 1 175 ? -19.428 -2.131 8.501 1.00 86.12 175 PRO A C 1
ATOM 1474 O O . PRO A 1 175 ? -18.895 -2.158 9.611 1.00 86.12 175 PRO A O 1
ATOM 1477 N N . ILE A 1 176 ? -18.905 -1.497 7.454 1.00 90.19 176 ILE A N 1
ATOM 1478 C CA . ILE A 1 176 ? -17.659 -0.741 7.538 1.00 90.19 176 ILE A CA 1
ATOM 1479 C C . ILE A 1 176 ? -17.890 0.486 8.411 1.00 90.19 176 ILE A C 1
ATOM 1481 O O . ILE A 1 176 ? -18.806 1.276 8.172 1.00 90.19 176 ILE A O 1
ATOM 1485 N N . GLU A 1 177 ? -17.026 0.645 9.403 1.00 91.75 177 GLU A N 1
ATOM 1486 C CA . GLU A 1 177 ? -17.060 1.729 10.371 1.00 91.75 177 GLU A CA 1
ATOM 1487 C C . GLU A 1 177 ? -15.832 2.618 10.149 1.00 91.75 177 GLU A C 1
ATOM 1489 O O . GLU A 1 177 ? -14.705 2.187 10.376 1.00 91.75 177 GLU A O 1
ATOM 1494 N N . THR A 1 178 ? -16.050 3.840 9.661 1.00 94.62 178 THR A N 1
ATOM 1495 C CA . THR A 1 178 ? -14.989 4.817 9.354 1.00 94.62 178 THR A CA 1
ATOM 1496 C C . THR A 1 178 ? -14.899 5.952 10.371 1.00 94.62 178 THR A C 1
ATOM 1498 O O . THR A 1 178 ? -13.880 6.633 10.432 1.00 94.62 178 THR A O 1
ATOM 1501 N N . HIS A 1 179 ? -15.931 6.157 11.191 1.00 95.62 179 HIS A N 1
ATOM 1502 C CA . HIS A 1 179 ? -16.043 7.288 12.109 1.00 95.62 179 HIS A CA 1
ATOM 1503 C C . HIS A 1 179 ? -14.907 7.304 13.135 1.00 95.62 179 HIS A C 1
ATOM 1505 O O . HIS A 1 179 ? -14.320 8.359 13.364 1.00 95.62 179 HIS A O 1
ATOM 1511 N N . SER A 1 180 ? -14.573 6.170 13.760 1.00 96.81 180 SER A N 1
ATOM 1512 C CA . SER A 1 180 ? -13.511 6.125 14.780 1.00 96.81 180 SER A CA 1
ATOM 1513 C C . SER A 1 180 ? -12.132 6.476 14.211 1.00 96.81 180 SER A C 1
ATOM 1515 O O . SER A 1 180 ? -11.375 7.213 14.847 1.00 96.81 180 SER A O 1
ATOM 1517 N N . PHE A 1 181 ? -11.821 6.012 12.997 1.00 97.75 181 PHE A N 1
ATOM 1518 C CA . PHE A 1 181 ? -10.580 6.370 12.311 1.00 97.75 181 PHE A CA 1
ATOM 1519 C C . PHE A 1 181 ? -10.575 7.844 11.908 1.00 97.75 181 PHE A C 1
ATOM 1521 O O . PHE A 1 181 ? -9.610 8.555 12.183 1.00 97.75 181 PHE A O 1
ATOM 1528 N N . SER A 1 182 ? -11.669 8.324 11.310 1.00 97.88 182 SER A N 1
ATOM 1529 C CA . SER A 1 182 ? -11.813 9.724 10.909 1.00 97.88 182 SER A CA 1
ATOM 1530 C C . SER A 1 182 ? -11.707 10.669 12.098 1.00 97.88 182 SER A C 1
ATOM 1532 O O . SER A 1 182 ? -11.018 11.673 11.995 1.00 97.88 182 SER A O 1
ATOM 1534 N N . GLN A 1 183 ? -12.293 10.326 13.247 1.00 97.94 183 GLN A N 1
ATOM 1535 C CA . GLN A 1 183 ? -12.189 11.136 14.458 1.00 97.94 183 GLN A CA 1
ATOM 1536 C C . GLN A 1 183 ? -10.736 11.222 14.935 1.00 97.94 183 GLN A C 1
ATOM 1538 O O . GLN A 1 183 ? -10.232 12.320 15.169 1.00 97.94 183 GLN A O 1
ATOM 1543 N N . ALA A 1 184 ? -10.047 10.080 15.025 1.00 97.94 184 ALA A N 1
ATOM 1544 C CA . ALA A 1 184 ? -8.640 10.050 15.410 1.00 97.94 184 ALA A CA 1
ATOM 1545 C C . ALA A 1 184 ? -7.773 10.867 14.437 1.00 97.94 184 ALA A C 1
ATOM 1547 O O . ALA A 1 184 ? -6.886 11.604 14.864 1.00 97.94 184 ALA A O 1
ATOM 1548 N N . LEU A 1 185 ? -8.044 10.782 13.132 1.00 98.00 185 LEU A N 1
ATOM 1549 C CA . LEU A 1 185 ? -7.330 11.553 12.120 1.00 98.00 185 LEU A CA 1
ATOM 1550 C C . LEU A 1 185 ? -7.612 13.056 12.234 1.00 98.00 185 LEU A C 1
ATOM 1552 O O . LEU A 1 185 ? -6.673 13.847 12.194 1.00 98.00 185 LEU A O 1
ATOM 1556 N N . THR A 1 186 ? -8.867 13.465 12.426 1.00 98.19 186 THR A N 1
ATOM 1557 C CA . THR A 1 186 ? -9.232 14.871 12.650 1.00 98.19 186 THR A CA 1
ATOM 1558 C C . THR A 1 186 ? -8.503 15.437 13.867 1.00 98.19 186 THR A C 1
ATOM 1560 O O . THR A 1 186 ? -7.947 16.527 13.779 1.00 98.19 186 THR A O 1
ATOM 1563 N N . GLU A 1 187 ? -8.428 14.694 14.975 1.00 97.19 187 GLU A N 1
ATOM 1564 C CA . GLU A 1 187 ? -7.687 15.105 16.177 1.00 97.19 187 GLU A CA 1
ATOM 1565 C C . GLU A 1 187 ? -6.189 15.316 15.901 1.00 97.19 187 GLU A C 1
ATOM 1567 O O . GLU A 1 187 ? -5.585 16.245 16.441 1.00 97.19 187 GLU A O 1
ATOM 1572 N N . VAL A 1 188 ? -5.586 14.487 15.042 1.00 97.06 188 VAL A N 1
ATOM 1573 C CA . VAL A 1 188 ? -4.187 14.642 14.615 1.00 97.06 188 VAL A CA 1
ATOM 1574 C C . VAL A 1 188 ? -4.014 15.870 13.721 1.00 97.06 188 VAL A C 1
ATOM 1576 O O . VAL A 1 188 ? -3.127 16.688 13.968 1.00 97.06 188 VAL A O 1
ATOM 1579 N N . LEU A 1 189 ? -4.869 16.041 12.710 1.00 96.00 189 LEU A N 1
ATOM 1580 C CA . LEU A 1 189 ? -4.794 17.162 11.767 1.00 96.00 189 LEU A CA 1
ATOM 1581 C C . LEU A 1 189 ? -5.086 18.510 12.444 1.00 96.00 189 LEU A C 1
ATOM 1583 O O . LEU A 1 189 ? -4.441 19.511 12.125 1.00 96.00 189 LEU A O 1
ATOM 1587 N N . ALA A 1 190 ? -5.977 18.528 13.439 1.00 96.50 190 ALA A N 1
ATOM 1588 C CA . ALA A 1 190 ? -6.351 19.723 14.194 1.00 96.50 190 ALA A CA 1
ATOM 1589 C C . ALA A 1 190 ? -5.170 20.351 14.949 1.00 96.50 190 ALA A C 1
ATOM 1591 O O . ALA A 1 190 ? -5.166 21.553 15.214 1.00 96.50 190 ALA A O 1
ATOM 1592 N N . LYS A 1 191 ? -4.132 19.560 15.259 1.00 94.69 191 LYS A N 1
ATOM 1593 C CA . LYS A 1 191 ? -2.897 20.051 15.893 1.00 94.69 191 LYS A CA 1
ATOM 1594 C C . LYS A 1 191 ? -2.102 20.985 14.980 1.00 94.69 191 LYS A C 1
ATOM 1596 O O . LYS A 1 191 ? -1.341 21.807 15.482 1.00 94.69 191 LYS A O 1
ATOM 1601 N N . GLN A 1 192 ? -2.269 20.861 13.662 1.00 91.75 192 GLN A N 1
ATOM 1602 C CA . GLN A 1 192 ? -1.610 21.703 12.659 1.00 91.75 192 GLN A CA 1
ATOM 1603 C C . GLN A 1 192 ? -2.569 22.737 12.060 1.00 91.75 192 GLN A C 1
ATOM 1605 O O . GLN A 1 192 ? -2.166 23.871 11.808 1.00 91.75 192 GLN A O 1
ATOM 1610 N N . ASN A 1 193 ? -3.834 22.359 11.862 1.00 93.62 193 ASN A N 1
ATOM 1611 C CA . ASN A 1 193 ? -4.886 23.230 11.355 1.00 93.62 193 ASN A CA 1
ATOM 1612 C C . ASN A 1 193 ? -6.152 23.110 12.224 1.00 93.62 193 ASN A C 1
ATOM 1614 O O . ASN A 1 193 ? -6.961 22.214 11.985 1.00 93.62 193 ASN A O 1
ATOM 1618 N N . PRO A 1 194 ? -6.361 24.013 13.200 1.00 92.50 194 PRO A N 1
ATOM 1619 C CA . PRO A 1 194 ? -7.513 23.957 14.102 1.00 92.50 194 PRO A CA 1
ATOM 1620 C C . PRO A 1 194 ? -8.884 24.088 13.423 1.00 92.50 194 PRO A C 1
ATOM 1622 O O . PRO A 1 194 ? -9.891 23.788 14.057 1.00 92.50 194 PRO A O 1
ATOM 1625 N N . GLU A 1 195 ? -8.939 24.550 12.170 1.00 94.12 195 GLU A N 1
ATOM 1626 C CA . GLU A 1 195 ? -10.182 24.714 11.403 1.00 94.12 195 GLU A CA 1
ATOM 1627 C C . GLU A 1 195 ? -10.590 23.448 10.631 1.00 94.12 195 GLU A C 1
ATOM 1629 O O . GLU A 1 195 ? -11.582 23.476 9.908 1.00 94.12 195 GLU A O 1
ATOM 1634 N N . ILE A 1 196 ? -9.845 22.341 10.762 1.00 95.19 196 ILE A N 1
ATOM 1635 C CA . ILE A 1 196 ? -10.170 21.073 10.095 1.00 95.19 196 ILE A CA 1
ATOM 1636 C C . ILE A 1 196 ? -11.577 20.585 10.504 1.00 95.19 196 ILE A C 1
ATOM 1638 O O . ILE A 1 196 ? -11.871 20.418 11.690 1.00 95.19 196 ILE A O 1
ATOM 1642 N N . ASP A 1 197 ? -12.454 20.343 9.525 1.00 96.31 197 ASP A N 1
ATOM 1643 C CA . ASP A 1 197 ? -13.801 19.818 9.774 1.00 96.31 197 ASP A CA 1
ATOM 1644 C C . ASP A 1 197 ? -13.777 18.284 9.813 1.00 96.31 197 ASP A C 1
ATOM 1646 O O . ASP A 1 197 ? -13.316 17.611 8.887 1.00 96.31 197 ASP A O 1
ATOM 1650 N N . PHE A 1 198 ? -14.315 17.715 10.892 1.00 96.75 198 PHE A N 1
ATOM 1651 C CA . PHE A 1 198 ? -14.528 16.277 11.017 1.00 96.75 198 PHE A CA 1
ATOM 1652 C C . PHE A 1 198 ? -15.360 15.705 9.863 1.00 96.75 198 PHE A C 1
ATOM 1654 O O . PHE A 1 198 ? -15.042 14.624 9.375 1.00 96.75 198 PHE A O 1
ATOM 1661 N N . ASN A 1 199 ? -16.409 16.401 9.417 1.00 96.81 199 ASN A N 1
ATOM 1662 C CA . ASN A 1 199 ? -17.295 15.892 8.371 1.00 96.81 199 ASN A CA 1
ATOM 1663 C C . ASN A 1 199 ? -16.568 15.774 7.028 1.00 96.81 199 ASN A C 1
ATOM 1665 O O . ASN A 1 199 ? -16.749 14.780 6.331 1.00 96.81 199 ASN A O 1
ATOM 1669 N N . GLU A 1 200 ? -15.709 16.742 6.697 1.00 95.81 200 GLU A N 1
ATOM 1670 C CA . GLU A 1 200 ? -14.882 16.697 5.486 1.00 95.81 200 GLU A CA 1
ATOM 1671 C C . GLU A 1 200 ? -13.897 15.524 5.534 1.00 95.81 200 GLU A C 1
ATOM 1673 O O . GLU A 1 200 ? -13.803 14.750 4.582 1.00 95.81 200 GLU A O 1
ATOM 1678 N N . VAL A 1 201 ? -13.208 15.337 6.667 1.00 96.19 201 VAL A N 1
ATOM 1679 C CA . VAL A 1 201 ? -12.297 14.197 6.863 1.00 96.19 201 VAL A CA 1
ATOM 1680 C C . VAL A 1 201 ? -13.057 12.872 6.789 1.00 96.19 201 VAL A C 1
ATOM 1682 O O . VAL A 1 201 ? -12.586 11.916 6.175 1.00 96.19 201 VAL A O 1
ATOM 1685 N N . HIS A 1 202 ? -14.230 12.791 7.413 1.00 96.00 202 HIS A N 1
ATOM 1686 C CA . HIS A 1 202 ? -15.011 11.564 7.460 1.00 96.00 202 HIS A CA 1
ATOM 1687 C C . HIS A 1 202 ? -15.550 11.161 6.089 1.00 96.00 202 HIS A C 1
ATOM 1689 O O . HIS A 1 202 ? -15.404 9.996 5.717 1.00 96.00 202 HIS A O 1
ATOM 1695 N N . GLU A 1 203 ? -16.095 12.101 5.315 1.00 94.50 203 GLU A N 1
ATOM 1696 C CA . GLU A 1 203 ? -16.542 11.812 3.952 1.00 94.50 203 GLU A CA 1
ATOM 1697 C C . GLU A 1 203 ? -15.363 11.449 3.040 1.00 94.50 203 GLU A C 1
ATOM 1699 O O . GLU A 1 203 ? -15.455 10.452 2.332 1.00 94.50 203 GLU A O 1
ATOM 1704 N N . ALA A 1 204 ? -14.210 12.122 3.142 1.00 93.62 204 ALA A N 1
ATOM 1705 C CA . ALA A 1 204 ? -13.026 11.760 2.355 1.00 93.62 204 ALA A CA 1
ATOM 1706 C C . ALA A 1 204 ? -12.529 10.329 2.644 1.00 93.62 204 ALA A C 1
ATOM 1708 O O . ALA A 1 204 ? -12.221 9.569 1.725 1.00 93.62 204 ALA A O 1
ATOM 1709 N N . ILE A 1 205 ? -12.476 9.922 3.918 1.00 94.62 205 ILE A N 1
ATOM 1710 C CA . ILE A 1 205 ? -12.115 8.544 4.293 1.00 94.62 205 ILE A CA 1
ATOM 1711 C C . ILE A 1 205 ? -13.168 7.550 3.806 1.00 94.62 205 ILE A C 1
ATOM 1713 O O . ILE A 1 205 ? -12.829 6.463 3.333 1.00 94.62 205 ILE A O 1
ATOM 1717 N N . ARG A 1 206 ? -14.447 7.905 3.921 1.00 92.19 206 ARG A N 1
ATOM 1718 C CA . ARG A 1 206 ? -15.545 7.057 3.474 1.00 92.19 206 ARG A CA 1
ATOM 1719 C C . ARG A 1 206 ? -15.507 6.848 1.963 1.00 92.19 206 ARG A C 1
ATOM 1721 O O . ARG A 1 206 ? -15.643 5.707 1.539 1.00 92.19 206 ARG A O 1
ATOM 1728 N N . GLU A 1 207 ? -15.295 7.895 1.173 1.00 90.88 207 GLU A N 1
ATOM 1729 C CA . GLU A 1 207 ? -15.126 7.812 -0.282 1.00 90.88 207 GLU A CA 1
ATOM 1730 C C . GLU A 1 207 ? -13.910 6.959 -0.649 1.00 90.88 207 GLU A C 1
ATOM 1732 O O . GLU A 1 207 ? -14.019 6.061 -1.483 1.00 90.88 207 GLU A O 1
ATOM 1737 N N . GLN A 1 208 ? -12.783 7.159 0.041 1.00 89.56 208 GLN A N 1
ATOM 1738 C CA . GLN A 1 208 ? -11.567 6.380 -0.186 1.00 89.56 208 GLN A CA 1
ATOM 1739 C C . GLN A 1 208 ? -11.778 4.880 0.058 1.00 89.56 208 GLN A C 1
ATOM 1741 O O . GLN A 1 208 ? -11.228 4.061 -0.669 1.00 89.56 208 GLN A O 1
ATOM 1746 N N . VAL A 1 209 ? -12.566 4.511 1.072 1.00 87.31 209 VAL A N 1
ATOM 1747 C CA . VAL A 1 209 ? -12.851 3.110 1.431 1.00 87.31 209 VAL A CA 1
ATOM 1748 C C . VAL A 1 209 ? -13.999 2.510 0.610 1.00 87.31 209 VAL A C 1
ATOM 1750 O O . VAL A 1 209 ? -14.019 1.304 0.371 1.00 87.31 209 VAL A O 1
ATOM 1753 N N . ARG A 1 210 ? -14.955 3.335 0.170 1.00 78.19 210 ARG A N 1
ATOM 1754 C CA . ARG A 1 210 ? -16.136 2.934 -0.613 1.00 78.19 210 ARG A CA 1
ATOM 1755 C C . ARG A 1 210 ? -16.025 3.260 -2.096 1.00 78.19 210 ARG A C 1
ATOM 1757 O O . ARG A 1 210 ? -17.052 3.376 -2.760 1.00 78.19 210 ARG A O 1
ATOM 1764 N N . ALA A 1 211 ? -14.823 3.351 -2.651 1.00 60.03 211 ALA A N 1
ATOM 1765 C CA . ALA A 1 211 ? -14.630 3.566 -4.086 1.00 60.03 211 ALA A CA 1
ATOM 1766 C C . ALA A 1 211 ? -15.298 2.487 -4.989 1.00 60.03 211 ALA A C 1
ATOM 1768 O O . ALA A 1 211 ? -15.182 2.554 -6.210 1.00 60.03 211 ALA A O 1
ATOM 1769 N N . ASP A 1 212 ? -15.975 1.496 -4.401 1.00 44.41 212 ASP A N 1
ATOM 1770 C CA . ASP A 1 212 ? -16.807 0.462 -5.019 1.00 44.41 212 ASP A CA 1
ATOM 1771 C C . ASP A 1 212 ? -18.270 0.896 -5.290 1.00 44.41 212 ASP A C 1
ATOM 1773 O O . ASP A 1 212 ? -19.004 0.161 -5.948 1.00 44.41 212 ASP A O 1
ATOM 1777 N N . GLU A 1 213 ? -18.728 2.057 -4.796 1.00 42.78 213 GLU A N 1
ATOM 1778 C CA . GLU A 1 213 ? -20.093 2.578 -5.037 1.00 42.78 213 GLU A CA 1
ATOM 1779 C C . GLU A 1 213 ? -20.198 3.471 -6.304 1.00 42.78 213 GLU A C 1
ATOM 1781 O O . GLU A 1 213 ? -21.264 4.038 -6.560 1.00 42.78 213 GLU A O 1
ATOM 1786 N N . SER A 1 214 ? -19.131 3.586 -7.113 1.00 34.75 214 SER A N 1
ATOM 1787 C CA . SER A 1 214 ? -19.058 4.454 -8.311 1.00 34.75 214 SER A CA 1
ATOM 1788 C C . SER A 1 214 ? -18.742 3.717 -9.607 1.00 34.75 214 SER A C 1
ATOM 1790 O O . SER A 1 214 ? -17.691 3.034 -9.630 1.00 34.75 214 SER A O 1
#